Protein AF-A0A1S8WFV5-F1 (afdb_monomer)

Secondary structure (DSSP, 8-state):
-----------THHHHHHHHHHHSS-----------------------------S--S--S----HHHHHHHHHS---SPPPPPSSGGGG-EEEE-TTT--EEEEEEHHHHTTS-HHHHHHHHHHHHHHHT-EE--TT-SS-EES-SEEEEETGGGGS--HHHHHHHHSTT-EEEE--TT-TT--EEEEHHHHHHHHHHHEETTEESSPPEEEEESB---TT-EE-B-HHHHHHHHTSTTHHHHSTTSTTSTTTT--GGG-SS--EEEE---S-PPP-----SSS---

Mean predicted aligned error: 14.52 Å

Nearest PDB structures (foldseek):
  5uqd-assembly1_A  TM=8.490E-01  e=6.064E-13  Caenorhabditis elegans
  8ij1-assembly1_A  TM=2.066E-01  e=5.171E+00  Homo sapiens

pLDDT: mean 75.51, std 26.57, range [23.36, 98.0]

Structure (mmCIF, N/CA/C/O backbone):
data_AF-A0A1S8WFV5-F1
#
_entry.id   AF-A0A1S8WFV5-F1
#
loop_
_atom_site.group_PDB
_atom_site.id
_atom_site.type_symbol
_atom_site.label_atom_id
_atom_site.label_alt_id
_atom_site.label_comp_id
_atom_site.label_asym_id
_atom_site.label_entity_id
_atom_site.label_seq_id
_atom_site.pdbx_PDB_ins_code
_atom_site.Cartn_x
_atom_site.Cartn_y
_atom_site.Cartn_z
_atom_site.occupancy
_atom_site.B_iso_or_equiv
_atom_site.auth_seq_id
_atom_site.auth_comp_id
_atom_site.auth_asym_id
_atom_site.auth_atom_id
_atom_site.pdbx_PDB_model_num
ATOM 1 N N . MET A 1 1 ? -7.287 38.844 -26.101 1.00 33.16 1 MET A N 1
ATOM 2 C CA . MET A 1 1 ? -7.532 37.955 -27.256 1.00 33.16 1 MET A CA 1
ATOM 3 C C . MET A 1 1 ? -7.607 36.532 -26.740 1.00 33.16 1 MET A C 1
ATOM 5 O O . MET A 1 1 ? -6.637 36.044 -26.181 1.00 33.16 1 MET A O 1
ATOM 9 N N . ALA A 1 2 ? -8.798 35.945 -26.809 1.00 26.09 2 ALA A N 1
ATOM 10 C CA . ALA A 1 2 ? -9.108 34.616 -26.305 1.00 26.09 2 ALA A CA 1
ATOM 11 C C . ALA A 1 2 ? -8.792 33.557 -27.370 1.00 26.09 2 ALA A C 1
ATOM 13 O O . ALA A 1 2 ? -9.149 33.747 -28.529 1.00 26.09 2 ALA A O 1
ATOM 14 N N . CYS A 1 3 ? -8.199 32.432 -26.970 1.00 24.28 3 CYS A N 1
ATOM 15 C CA . CYS A 1 3 ? -8.208 31.209 -27.767 1.00 24.28 3 CYS A CA 1
ATOM 16 C C . CYS A 1 3 ? -8.771 30.085 -26.891 1.00 24.28 3 CYS A C 1
ATOM 18 O O . CYS A 1 3 ? -8.114 29.600 -25.974 1.00 24.28 3 CYS A O 1
ATOM 20 N N . ARG A 1 4 ? -10.044 29.751 -27.130 1.00 25.55 4 ARG A N 1
ATOM 21 C CA . ARG A 1 4 ? -10.721 28.564 -26.602 1.00 25.55 4 ARG A CA 1
ATOM 22 C C . ARG A 1 4 ? -10.362 27.394 -27.517 1.00 25.55 4 ARG A C 1
ATOM 24 O O . ARG A 1 4 ? -10.673 27.458 -28.702 1.00 25.55 4 ARG A O 1
ATOM 31 N N . GLN A 1 5 ? -9.777 26.330 -26.979 1.00 27.36 5 GLN A N 1
ATOM 32 C CA . GLN A 1 5 ? -9.795 25.019 -27.626 1.00 27.36 5 GLN A CA 1
ATOM 33 C C . GLN A 1 5 ? -10.760 24.117 -26.860 1.00 27.36 5 GLN A C 1
ATOM 35 O O . GLN A 1 5 ? -10.557 23.801 -25.690 1.00 27.36 5 GLN A O 1
ATOM 40 N N . SER A 1 6 ? -11.853 23.775 -27.533 1.00 23.36 6 SER A N 1
ATOM 41 C CA . SER A 1 6 ? -12.844 22.797 -27.102 1.00 23.36 6 SER A CA 1
ATOM 42 C C . SER A 1 6 ? -12.242 21.397 -27.209 1.00 23.36 6 SER A C 1
ATOM 44 O O . SER A 1 6 ? -11.796 21.008 -28.285 1.00 23.36 6 SER A O 1
ATOM 46 N N . VAL A 1 7 ? -12.248 20.635 -26.115 1.00 28.45 7 VAL A N 1
ATOM 47 C CA . VAL A 1 7 ? -11.944 19.198 -26.129 1.00 28.45 7 VAL A CA 1
ATOM 48 C C . VAL A 1 7 ? -13.265 18.454 -25.970 1.00 28.45 7 VAL A C 1
ATOM 50 O O . VAL A 1 7 ? -13.958 18.602 -24.964 1.00 28.45 7 VAL A O 1
ATOM 53 N N . GLU A 1 8 ? -13.637 17.701 -27.002 1.00 23.52 8 GLU A N 1
ATOM 54 C CA . GLU A 1 8 ? -14.829 16.857 -27.027 1.00 23.52 8 GLU A CA 1
ATOM 55 C C . GLU A 1 8 ? -14.733 15.730 -25.988 1.00 23.52 8 GLU A C 1
ATOM 57 O O . GLU A 1 8 ? -13.781 14.949 -25.960 1.00 23.52 8 GLU A O 1
ATOM 62 N N . PHE A 1 9 ? -15.768 15.618 -25.155 1.00 25.20 9 PHE A N 1
ATOM 63 C CA . PHE A 1 9 ? -15.990 14.485 -24.263 1.00 25.20 9 PHE A CA 1
ATOM 64 C C . PHE A 1 9 ? -16.368 13.244 -25.084 1.00 25.20 9 PHE A C 1
ATOM 66 O O . PHE A 1 9 ? -17.466 13.167 -25.636 1.00 25.20 9 PHE A O 1
ATOM 73 N N . LYS A 1 10 ? -15.495 12.231 -25.121 1.00 26.16 10 LYS A N 1
ATOM 74 C CA . LYS A 1 10 ? -15.884 10.878 -25.544 1.00 26.16 10 LYS A CA 1
ATOM 75 C C . LYS A 1 10 ? -16.452 10.113 -24.348 1.00 26.16 10 LYS A C 1
ATOM 77 O O . LYS A 1 10 ? -15.813 9.994 -23.307 1.00 26.16 10 LYS A O 1
ATOM 82 N N . SER A 1 11 ? -17.674 9.615 -24.523 1.00 25.84 11 SER A N 1
ATOM 83 C CA . SER A 1 11 ? -18.449 8.853 -23.542 1.00 25.84 11 SER A CA 1
ATOM 84 C C . SER A 1 11 ? -17.690 7.630 -23.000 1.00 25.84 11 SER A C 1
ATOM 86 O O . SER A 1 11 ? -17.244 6.764 -23.757 1.00 25.84 11 SER A O 1
ATOM 88 N N . SER A 1 12 ? -17.584 7.549 -21.671 1.00 36.28 12 SER A N 1
ATOM 89 C CA . SER A 1 12 ? -16.820 6.558 -20.895 1.00 36.28 12 SER A CA 1
ATOM 90 C C . SER A 1 12 ? -17.417 5.141 -20.881 1.00 36.28 12 SER A C 1
ATOM 92 O O . SER A 1 12 ? -16.893 4.257 -20.208 1.00 36.28 12 SER A O 1
ATOM 94 N N . THR A 1 13 ? -18.507 4.888 -21.610 1.00 32.62 13 THR A N 1
ATOM 95 C CA . THR A 1 13 ? -19.203 3.589 -21.579 1.00 32.62 13 THR A CA 1
ATOM 96 C C . THR A 1 13 ? -18.544 2.522 -22.463 1.00 32.62 13 THR A C 1
ATOM 98 O O . THR A 1 13 ? -18.755 1.335 -22.233 1.00 32.62 13 THR A O 1
ATOM 101 N N . SER A 1 14 ? -17.719 2.900 -23.451 1.00 31.20 14 SER A N 1
ATOM 102 C CA . SER A 1 14 ? -17.138 1.916 -24.387 1.00 31.20 14 SER A CA 1
ATOM 103 C C . SER A 1 14 ? -15.918 1.168 -23.826 1.00 31.20 14 SER A C 1
ATOM 105 O O . SER A 1 14 ? -15.727 -0.010 -24.130 1.00 31.20 14 SER A O 1
ATOM 107 N N . CYS A 1 15 ? -15.137 1.796 -22.940 1.00 36.62 15 CYS A N 1
ATOM 108 C CA . CYS A 1 15 ? -13.831 1.288 -22.498 1.00 36.62 15 CYS A CA 1
ATOM 109 C C . CYS A 1 15 ? -13.933 0.104 -21.518 1.00 36.62 15 CYS A C 1
ATOM 111 O O . CYS A 1 15 ? -13.096 -0.797 -21.539 1.00 36.62 15 CYS A O 1
ATOM 113 N N . LEU A 1 16 ? -14.984 0.073 -20.689 1.00 34.19 16 LEU A N 1
ATOM 114 C CA . LEU A 1 16 ? -15.226 -1.008 -19.723 1.00 34.19 16 LEU A CA 1
ATOM 115 C C . LEU A 1 16 ? -15.539 -2.344 -20.415 1.00 34.19 16 LEU A C 1
ATOM 117 O O . LEU A 1 16 ? -15.116 -3.398 -19.947 1.00 34.19 16 LEU A O 1
ATOM 121 N N . SER A 1 17 ? -16.214 -2.302 -21.568 1.00 33.38 17 SER A N 1
ATOM 122 C CA . SER A 1 17 ? -16.567 -3.509 -22.331 1.00 33.38 17 SER A CA 1
ATOM 123 C C . SER A 1 17 ? -15.350 -4.197 -22.968 1.00 33.38 17 SER A C 1
ATOM 125 O O . SER A 1 17 ? -15.315 -5.422 -23.095 1.00 33.38 17 SER A O 1
ATOM 127 N N . THR A 1 18 ? -14.321 -3.419 -23.317 1.00 33.22 18 THR A N 1
ATOM 128 C CA . THR A 1 18 ? -13.079 -3.919 -23.923 1.00 33.22 18 THR A CA 1
ATOM 129 C C . THR A 1 18 ? -12.190 -4.623 -22.895 1.00 33.22 18 THR A C 1
ATOM 131 O O . THR A 1 18 ? -11.586 -5.646 -23.213 1.00 33.22 18 THR A O 1
ATOM 134 N N . LEU A 1 19 ? -12.163 -4.135 -21.648 1.00 38.31 19 LEU A N 1
ATOM 135 C CA . LEU A 1 19 ? -11.420 -4.765 -20.549 1.00 38.31 19 LEU A CA 1
ATOM 136 C C . LEU A 1 19 ? -12.006 -6.129 -20.158 1.00 38.31 19 LEU A C 1
ATOM 138 O O . LEU A 1 19 ? -11.253 -7.068 -19.911 1.00 38.31 19 LEU A O 1
ATOM 142 N N . GLN A 1 20 ? -13.335 -6.273 -20.174 1.00 34.16 20 GLN A N 1
ATOM 143 C CA . GLN A 1 20 ? -13.993 -7.537 -19.830 1.00 34.16 20 GLN A CA 1
ATOM 144 C C . GLN A 1 20 ? -13.714 -8.643 -20.865 1.00 34.16 20 GLN A C 1
ATOM 146 O O . GLN A 1 20 ? -13.457 -9.784 -20.487 1.00 34.16 20 GLN A O 1
ATOM 151 N N . LYS A 1 21 ? -13.648 -8.299 -22.161 1.00 34.53 21 LYS A N 1
ATOM 152 C CA . LYS A 1 21 ? -13.336 -9.258 -23.240 1.00 34.53 21 LYS A CA 1
ATOM 153 C C . LYS A 1 21 ? -11.906 -9.798 -23.203 1.00 34.53 21 LYS A C 1
ATOM 155 O O . LYS A 1 21 ? -11.680 -10.920 -23.640 1.00 34.53 21 LYS A O 1
ATOM 160 N N . PHE A 1 22 ? -10.940 -9.032 -22.694 1.00 33.38 22 PHE A N 1
ATOM 161 C CA . PHE A 1 22 ? -9.536 -9.464 -22.673 1.00 33.38 22 PHE A CA 1
ATOM 162 C C . PHE A 1 22 ? -9.240 -10.490 -21.565 1.00 33.38 22 PHE A C 1
ATOM 164 O O . PHE A 1 22 ? -8.296 -11.273 -21.683 1.00 33.38 22 PHE A O 1
ATOM 171 N N . MET A 1 23 ? -10.055 -10.516 -20.502 1.00 37.22 23 MET A N 1
ATOM 172 C CA . MET A 1 23 ? -9.862 -11.407 -19.351 1.00 37.22 23 MET A CA 1
ATOM 173 C C . MET A 1 23 ? -10.503 -12.797 -19.515 1.00 37.22 23 MET A C 1
ATOM 175 O O . MET A 1 23 ? -10.155 -13.706 -18.765 1.00 37.22 23 MET A O 1
ATOM 179 N N . GLU A 1 24 ? -11.388 -13.001 -20.497 1.00 30.59 24 GLU A N 1
ATOM 180 C CA . GLU A 1 24 ? -12.093 -14.282 -20.704 1.00 30.59 24 GLU A CA 1
ATOM 181 C C . GLU A 1 24 ? -11.313 -15.293 -21.574 1.00 30.59 24 GLU A C 1
ATOM 183 O O . GLU A 1 24 ? -11.583 -16.489 -21.531 1.00 30.59 24 GLU A O 1
ATOM 188 N N . THR A 1 25 ? -10.297 -14.866 -22.330 1.00 31.48 25 THR A N 1
ATOM 189 C CA . THR A 1 25 ? -9.673 -15.695 -23.387 1.00 31.48 25 THR A CA 1
ATOM 190 C C . THR A 1 25 ? -8.453 -16.541 -22.989 1.00 31.48 25 THR A C 1
ATOM 192 O O . THR A 1 25 ? -7.748 -17.034 -23.868 1.00 31.48 25 THR A O 1
ATOM 195 N N . LYS A 1 26 ? -8.170 -16.772 -21.700 1.00 32.19 26 LYS A N 1
ATOM 196 C CA . LYS A 1 26 ? -7.037 -17.637 -21.293 1.00 32.19 26 LYS A CA 1
ATOM 197 C C . LYS A 1 26 ? -7.377 -18.617 -20.168 1.00 32.19 26 LYS A C 1
ATOM 199 O O . LYS A 1 26 ? -6.800 -18.566 -19.088 1.00 32.19 26 LYS A O 1
ATOM 204 N N . SER A 1 27 ? -8.244 -19.583 -20.461 1.00 28.36 27 SER A N 1
ATOM 205 C CA . SER A 1 27 ? -8.209 -20.890 -19.793 1.00 28.36 27 SER A CA 1
ATOM 206 C C . SER A 1 27 ? -8.599 -22.000 -20.774 1.00 28.36 27 SER A C 1
ATOM 208 O O . SER A 1 27 ? -9.768 -22.362 -20.878 1.00 28.36 27 SER A O 1
ATOM 210 N N . SER A 1 28 ? -7.621 -22.540 -21.501 1.00 26.06 28 SER A N 1
ATOM 211 C CA . SER A 1 28 ? -7.735 -23.870 -22.108 1.00 26.06 28 SER A CA 1
ATOM 212 C C . SER A 1 28 ? -6.654 -24.746 -21.493 1.00 26.06 28 SER A C 1
ATOM 214 O O . SER A 1 28 ? -5.472 -24.408 -21.533 1.00 26.06 28 SER A O 1
ATOM 216 N N . VAL A 1 29 ? -7.101 -25.809 -20.834 1.00 29.16 29 VAL A N 1
ATOM 217 C CA . VAL A 1 29 ? -6.303 -26.817 -20.139 1.00 29.16 29 VAL A CA 1
ATOM 218 C C . VAL A 1 29 ? -6.127 -27.989 -21.094 1.00 29.16 29 VAL A C 1
ATOM 220 O O . VAL A 1 29 ? -7.119 -28.618 -21.446 1.00 29.16 29 VAL A O 1
ATOM 223 N N . ASP A 1 30 ? -4.886 -28.323 -21.443 1.00 25.48 30 ASP A N 1
ATOM 224 C CA . ASP A 1 30 ? -4.555 -29.605 -22.067 1.00 25.48 30 ASP A CA 1
ATOM 225 C C . ASP A 1 30 ? -4.018 -30.546 -20.981 1.00 25.48 30 ASP A C 1
ATOM 227 O O . ASP A 1 30 ? -2.946 -30.329 -20.412 1.00 25.48 30 ASP A O 1
ATOM 231 N N . THR A 1 31 ? -4.789 -31.586 -20.654 1.00 28.25 31 THR A N 1
ATOM 232 C CA . THR A 1 31 ? -4.367 -32.680 -19.767 1.00 28.25 31 THR A CA 1
ATOM 233 C C . THR A 1 31 ? -4.195 -33.941 -20.599 1.00 28.25 31 THR A C 1
ATOM 235 O O . THR A 1 31 ? -5.170 -34.529 -21.051 1.00 28.25 31 THR A O 1
ATOM 238 N N . ASN A 1 32 ? -2.944 -34.366 -20.790 1.00 27.36 32 ASN A N 1
ATOM 239 C CA . ASN A 1 32 ? -2.625 -35.686 -21.325 1.00 27.36 32 ASN A CA 1
ATOM 240 C C . ASN A 1 32 ? -2.276 -36.640 -20.177 1.00 27.36 32 ASN A C 1
ATOM 242 O O . ASN A 1 32 ? -1.303 -36.455 -19.446 1.00 27.36 32 ASN A O 1
ATOM 246 N N . THR A 1 33 ? -3.107 -37.668 -20.048 1.00 26.92 33 THR A N 1
ATOM 247 C CA . THR A 1 33 ? -2.953 -38.881 -19.240 1.00 26.92 33 THR A CA 1
ATOM 248 C C . THR A 1 33 ? -1.722 -39.701 -19.627 1.00 26.92 33 THR A C 1
ATOM 250 O O . THR A 1 33 ? -1.501 -39.969 -20.805 1.00 26.92 33 THR A O 1
ATOM 253 N N . SER A 1 34 ? -1.007 -40.231 -18.632 1.00 29.30 34 SER A N 1
ATOM 254 C CA . SER A 1 34 ? -0.321 -41.523 -18.761 1.00 29.30 34 SER A CA 1
ATOM 255 C C . SER A 1 34 ? -0.295 -42.257 -17.416 1.00 29.30 34 SER A C 1
ATOM 257 O O . SER A 1 34 ? 0.024 -41.687 -16.375 1.00 29.30 34 SER A O 1
ATOM 259 N N . ASN A 1 35 ? -0.723 -43.519 -17.467 1.00 26.14 35 ASN A N 1
ATOM 260 C CA . ASN A 1 35 ? -0.809 -44.474 -16.368 1.00 26.14 35 ASN A CA 1
ATOM 261 C C . ASN A 1 35 ? 0.572 -45.058 -16.037 1.00 26.14 35 ASN A C 1
ATOM 263 O O . ASN A 1 35 ? 1.331 -45.392 -16.944 1.00 26.14 35 ASN A O 1
ATOM 267 N N . GLY A 1 36 ? 0.840 -45.293 -14.752 1.00 26.86 36 GLY A N 1
ATOM 268 C CA . GLY A 1 36 ? 1.967 -46.095 -14.273 1.00 26.86 36 GLY A CA 1
ATOM 269 C C . GLY A 1 36 ? 1.648 -46.679 -12.897 1.00 26.86 36 GLY A C 1
ATOM 270 O O . GLY A 1 36 ? 1.314 -45.944 -11.975 1.00 26.86 36 GLY A O 1
ATOM 271 N N . VAL A 1 37 ? 1.684 -48.007 -12.795 1.00 28.80 37 VAL A N 1
ATOM 272 C CA . VAL A 1 37 ? 1.196 -48.829 -11.677 1.00 28.80 37 VAL A CA 1
ATOM 273 C C . VAL A 1 37 ? 2.352 -49.290 -10.775 1.00 28.80 37 VAL A C 1
ATOM 275 O O . VAL A 1 37 ? 3.296 -49.890 -11.277 1.00 28.80 37 VAL A O 1
ATOM 278 N N . GLY A 1 38 ? 2.181 -49.101 -9.455 1.00 25.34 38 GLY A N 1
ATOM 279 C CA . GLY A 1 38 ? 2.656 -49.954 -8.340 1.00 25.34 38 GLY A CA 1
ATOM 280 C C . GLY A 1 38 ? 4.091 -49.765 -7.795 1.00 25.34 38 GLY A C 1
ATOM 281 O O . GLY A 1 38 ? 4.916 -49.161 -8.476 1.00 25.34 38 GLY A O 1
ATOM 282 N N . PRO A 1 39 ? 4.441 -50.341 -6.613 1.00 35.38 39 PRO A N 1
ATOM 283 C CA . PRO A 1 39 ? 3.596 -50.964 -5.580 1.00 35.38 39 PRO A CA 1
ATOM 284 C C . PRO A 1 39 ? 3.844 -50.473 -4.124 1.00 35.38 39 PRO A C 1
ATOM 286 O O . PRO A 1 39 ? 4.772 -49.724 -3.824 1.00 35.38 39 PRO A O 1
ATOM 289 N N . ASP A 1 40 ? 2.968 -50.954 -3.236 1.00 28.62 40 ASP A N 1
ATOM 290 C CA . ASP A 1 40 ? 2.941 -50.857 -1.771 1.00 28.62 40 ASP A CA 1
ATOM 291 C C . ASP A 1 40 ? 4.240 -51.236 -1.042 1.00 28.62 40 ASP A C 1
ATOM 293 O O . ASP A 1 40 ? 4.853 -52.256 -1.347 1.00 28.62 40 ASP A O 1
ATOM 297 N N . HIS A 1 41 ? 4.521 -50.532 0.063 1.00 31.47 41 HIS A N 1
ATOM 298 C CA . HIS A 1 41 ? 5.152 -51.126 1.246 1.00 31.47 41 HIS A CA 1
ATOM 299 C C . HIS A 1 41 ? 4.587 -50.524 2.541 1.00 31.47 41 HIS A C 1
ATOM 301 O O . HIS A 1 41 ? 4.925 -49.422 2.970 1.00 31.47 41 HIS A O 1
ATOM 307 N N . SER A 1 42 ? 3.716 -51.302 3.178 1.00 30.48 42 SER A N 1
ATOM 308 C CA . SER A 1 42 ? 3.288 -51.173 4.568 1.00 30.48 42 SER A CA 1
ATOM 309 C C . SER A 1 42 ? 4.349 -51.684 5.554 1.00 30.48 42 SER A C 1
ATOM 311 O O . SER A 1 42 ? 5.103 -52.598 5.230 1.00 30.48 42 SER A O 1
ATOM 313 N N . HIS A 1 43 ? 4.235 -51.198 6.795 1.00 26.52 43 HIS A N 1
ATOM 314 C CA . HIS A 1 43 ? 4.835 -51.664 8.056 1.00 26.52 43 HIS A CA 1
ATOM 315 C C . HIS A 1 43 ? 6.171 -51.045 8.482 1.00 26.52 43 HIS A C 1
ATOM 317 O O . HIS A 1 43 ? 7.233 -51.443 8.030 1.00 26.52 43 HIS A O 1
ATOM 323 N N . LEU A 1 44 ? 6.100 -50.204 9.520 1.00 28.53 44 LEU A N 1
ATOM 324 C CA . LEU A 1 44 ? 6.831 -50.437 10.770 1.00 28.53 44 LEU A CA 1
ATOM 325 C C . LEU A 1 44 ? 6.139 -49.697 11.923 1.00 28.53 44 LEU A C 1
ATOM 327 O O . LEU A 1 44 ? 6.078 -48.475 11.999 1.00 28.53 44 LEU A O 1
ATOM 331 N N . THR A 1 45 ? 5.569 -50.499 12.813 1.00 29.48 45 THR A N 1
ATOM 332 C CA . THR A 1 45 ? 5.030 -50.115 14.113 1.00 29.48 45 THR A CA 1
ATOM 333 C C . THR A 1 45 ? 6.167 -49.945 15.117 1.00 29.48 45 THR A C 1
ATOM 335 O O . THR A 1 45 ? 6.989 -50.852 15.239 1.00 29.48 45 THR A O 1
ATOM 338 N N . SER A 1 46 ? 6.136 -48.917 15.963 1.00 29.81 46 SER A N 1
ATOM 339 C CA . SER A 1 46 ? 6.598 -49.088 17.343 1.00 29.81 46 SER A CA 1
ATOM 340 C C . SER A 1 46 ? 5.781 -48.225 18.302 1.00 29.81 46 SER A C 1
ATOM 342 O O . SER A 1 46 ? 5.541 -47.035 18.114 1.00 29.81 46 SER A O 1
ATOM 344 N N . LYS A 1 47 ? 5.250 -48.922 19.304 1.00 28.91 47 LYS A N 1
ATOM 345 C CA . LYS A 1 47 ? 4.440 -48.420 20.404 1.00 28.91 47 LYS A CA 1
ATOM 346 C C . LYS A 1 47 ? 5.380 -47.764 21.416 1.00 28.91 47 LYS A C 1
ATOM 348 O O . LYS A 1 47 ? 6.283 -48.439 21.896 1.00 28.91 47 LYS A O 1
ATOM 353 N N . PHE A 1 48 ? 5.096 -46.532 21.830 1.00 29.25 48 PHE A N 1
ATOM 354 C CA . PHE A 1 48 ? 5.477 -46.069 23.163 1.00 29.25 48 PHE A CA 1
ATOM 355 C C . PHE A 1 48 ? 4.262 -45.532 23.915 1.00 29.25 48 PHE A C 1
ATOM 357 O O . PHE A 1 48 ? 3.301 -45.016 23.350 1.00 29.25 48 PHE A O 1
ATOM 364 N N . SER A 1 49 ? 4.288 -45.841 25.203 1.00 28.67 49 SER A N 1
ATOM 365 C CA . SER A 1 49 ? 3.152 -46.067 26.079 1.00 28.67 49 SER A CA 1
ATOM 366 C C . SER A 1 49 ? 2.443 -44.795 26.545 1.00 28.67 49 SER A C 1
ATOM 368 O O . SER A 1 49 ? 3.042 -43.745 26.753 1.00 28.67 49 SER A O 1
ATOM 370 N N . ARG A 1 50 ? 1.141 -44.962 26.792 1.00 32.62 50 ARG A N 1
ATOM 371 C CA . ARG A 1 50 ? 0.228 -44.032 27.465 1.00 32.62 50 ARG A CA 1
ATOM 372 C C . ARG A 1 50 ? 0.664 -43.690 28.898 1.00 32.62 50 ARG A C 1
ATOM 374 O O . ARG A 1 50 ? 1.178 -44.553 29.607 1.00 32.62 50 ARG A O 1
ATOM 381 N N . LYS A 1 51 ? 0.194 -42.501 29.310 1.00 27.80 51 LYS A N 1
ATOM 382 C CA . LYS A 1 51 ? -0.124 -41.965 30.656 1.00 27.80 51 LYS A CA 1
ATOM 383 C C . LYS A 1 51 ? 0.888 -40.990 31.263 1.00 27.80 51 LYS A C 1
ATOM 385 O O . LYS A 1 51 ? 1.763 -41.408 32.007 1.00 27.80 51 LYS A O 1
ATOM 390 N N . ARG A 1 52 ? 0.575 -39.691 31.138 1.00 27.66 52 ARG A N 1
ATOM 391 C CA . ARG A 1 52 ? 0.170 -38.827 32.269 1.00 27.66 52 ARG A CA 1
ATOM 392 C C . ARG A 1 52 ? -0.868 -37.803 31.787 1.00 27.66 52 ARG A C 1
ATOM 394 O O . ARG A 1 52 ? -0.531 -36.842 31.117 1.00 27.66 52 ARG A O 1
ATOM 401 N N . HIS A 1 53 ? -2.137 -38.039 32.119 1.00 32.53 53 HIS A N 1
ATOM 402 C CA . HIS A 1 53 ? -3.121 -36.964 32.241 1.00 32.53 53 HIS A CA 1
ATOM 403 C C . HIS A 1 53 ? -2.916 -36.329 33.612 1.00 32.53 53 HIS A C 1
ATOM 405 O O . HIS A 1 53 ? -2.954 -37.053 34.605 1.00 32.53 53 HIS A O 1
ATOM 411 N N . SER A 1 54 ? -2.718 -35.014 33.652 1.00 30.39 54 SER A N 1
ATOM 412 C CA . SER A 1 54 ? -3.346 -34.093 34.609 1.00 30.39 54 SER A CA 1
ATOM 413 C C . SER A 1 54 ? -2.611 -32.754 34.546 1.00 30.39 54 SER A C 1
ATOM 415 O O . SER A 1 54 ? -1.436 -32.713 34.893 1.00 30.39 54 SER A O 1
ATOM 417 N N . ALA A 1 55 ? -3.343 -31.704 34.144 1.00 31.84 55 ALA A N 1
ATOM 418 C CA . ALA A 1 55 ? -3.047 -30.262 34.257 1.00 31.84 55 ALA A CA 1
ATOM 419 C C . ALA A 1 55 ? -2.949 -29.443 32.951 1.00 31.84 55 ALA A C 1
ATOM 421 O O . ALA A 1 55 ? -2.434 -28.334 32.982 1.00 31.84 55 ALA A O 1
ATOM 422 N N . GLU A 1 56 ? -3.517 -29.900 31.832 1.00 30.81 56 GLU A N 1
ATOM 423 C CA . GLU A 1 56 ? -3.624 -29.078 30.612 1.00 30.81 56 GLU A CA 1
ATOM 424 C C . GLU A 1 56 ? -5.089 -28.919 30.175 1.00 30.81 56 GLU A C 1
ATOM 426 O O . GLU A 1 56 ? -5.521 -29.339 29.110 1.00 30.81 56 GLU A O 1
ATOM 431 N N . CYS A 1 57 ? -5.901 -28.348 31.064 1.00 31.61 57 CYS A N 1
ATOM 432 C CA . CYS A 1 57 ? -7.281 -27.954 30.781 1.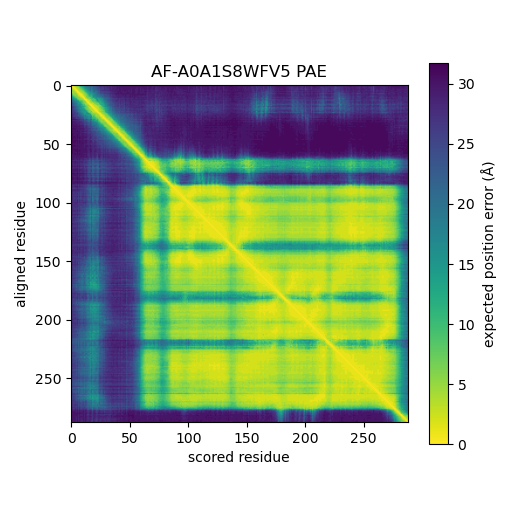00 31.61 57 CYS A CA 1
ATOM 433 C C . CYS A 1 57 ? -7.503 -26.540 31.328 1.00 31.61 57 CYS A C 1
ATOM 435 O O . CYS A 1 57 ? -8.070 -26.417 32.406 1.00 31.61 57 CYS A O 1
ATOM 437 N N . ALA A 1 58 ? -7.038 -25.493 30.625 1.00 28.98 58 ALA A N 1
ATOM 438 C CA . ALA A 1 58 ? -7.545 -24.116 30.814 1.00 28.98 58 ALA A CA 1
ATOM 439 C C . ALA A 1 58 ? -7.048 -23.020 29.832 1.00 28.98 58 ALA A C 1
ATOM 441 O O . ALA A 1 58 ? -7.413 -21.872 30.054 1.00 28.98 58 ALA A O 1
ATOM 442 N N . SER A 1 59 ? -6.284 -23.280 28.755 1.00 30.19 59 SER A N 1
ATOM 443 C CA . SER A 1 59 ? -5.749 -22.172 27.915 1.00 30.19 59 SER A CA 1
ATOM 444 C C . SER A 1 59 ? -6.098 -22.200 26.417 1.00 30.19 59 SER A C 1
ATOM 446 O O . SER A 1 59 ? -5.530 -21.441 25.640 1.00 30.19 59 SER A O 1
ATOM 448 N N . ALA A 1 60 ? -7.059 -23.017 25.981 1.00 35.59 60 ALA A N 1
ATOM 449 C CA . ALA A 1 60 ? -7.445 -23.127 24.564 1.00 35.59 60 ALA A CA 1
ATOM 450 C C . ALA A 1 60 ? -8.597 -22.183 24.143 1.00 35.59 60 ALA A C 1
ATOM 452 O O . ALA A 1 60 ? -9.397 -22.524 23.272 1.00 35.59 60 ALA A O 1
ATOM 453 N N . LYS A 1 61 ? -8.742 -21.012 24.776 1.00 44.75 61 LYS A N 1
ATOM 454 C CA . LYS A 1 61 ? -9.800 -20.042 24.443 1.00 44.75 61 LYS A CA 1
ATOM 455 C C . LYS A 1 61 ? -9.200 -18.662 24.157 1.00 44.75 61 LYS A C 1
ATOM 457 O O . LYS A 1 61 ? -8.581 -18.078 25.036 1.00 44.75 61 LYS A O 1
ATOM 462 N N . TYR A 1 62 ? -9.490 -18.155 22.953 1.00 48.62 62 TYR A N 1
ATOM 463 C CA . TYR A 1 62 ? -9.347 -16.763 22.480 1.00 48.62 62 TYR A CA 1
ATOM 464 C C . TYR A 1 62 ? -8.048 -16.335 21.770 1.00 48.62 62 TYR A C 1
ATOM 466 O O . TYR A 1 62 ? -7.678 -15.168 21.844 1.00 48.62 62 TYR A O 1
ATOM 474 N N . GLY A 1 63 ? -7.403 -17.214 21.002 1.00 60.28 63 GLY A N 1
ATOM 475 C CA . GLY A 1 63 ? -6.499 -16.770 19.931 1.00 60.28 63 GLY A CA 1
ATOM 476 C C . GLY A 1 63 ? -7.269 -16.635 18.616 1.00 60.28 63 GLY A C 1
ATOM 477 O O . GLY A 1 63 ? -7.856 -17.617 18.163 1.00 60.28 63 GLY A O 1
ATOM 478 N N . HIS A 1 64 ? -7.316 -15.444 18.013 1.00 77.25 64 HIS A N 1
ATOM 479 C CA . HIS A 1 64 ? -7.736 -15.323 16.615 1.00 77.25 64 HIS A CA 1
ATOM 480 C C . HIS A 1 64 ? -6.631 -15.904 15.724 1.00 77.25 64 HIS A C 1
ATOM 482 O O . HIS A 1 64 ? -5.480 -15.504 15.853 1.00 77.25 64 HIS A O 1
ATOM 488 N N . ASP A 1 65 ? -6.987 -16.833 14.835 1.00 81.44 65 ASP A N 1
ATOM 489 C CA . ASP A 1 65 ? -6.071 -17.437 13.862 1.00 81.44 65 ASP A CA 1
ATOM 490 C C . ASP A 1 65 ? -6.356 -16.866 12.459 1.00 81.44 65 ASP A C 1
ATOM 492 O O . ASP A 1 65 ? -7.363 -17.241 11.832 1.00 81.44 65 ASP A O 1
ATOM 496 N N . PRO A 1 66 ? -5.485 -15.977 11.940 1.00 79.44 66 PRO A N 1
ATOM 497 C CA . PRO A 1 66 ? -5.676 -15.382 10.627 1.00 79.44 66 PRO A CA 1
ATOM 498 C C . PRO A 1 66 ? -5.649 -16.392 9.479 1.00 79.44 66 PRO A C 1
ATOM 500 O O . PRO A 1 66 ? -6.372 -16.204 8.495 1.00 79.44 66 PRO A O 1
ATOM 503 N N . LEU A 1 67 ? -4.849 -17.462 9.590 1.00 77.81 67 LEU A N 1
ATOM 504 C CA . LEU A 1 67 ? -4.723 -18.479 8.542 1.00 77.81 67 LEU A CA 1
ATOM 505 C C . LEU A 1 67 ? -6.012 -19.280 8.417 1.00 77.81 67 LEU A C 1
ATOM 507 O O . LEU A 1 67 ? -6.488 -19.524 7.307 1.00 77.81 67 LEU A O 1
ATOM 511 N N . ARG A 1 68 ? -6.629 -19.630 9.549 1.00 81.06 68 ARG A N 1
ATOM 512 C CA . ARG A 1 68 ? -7.931 -20.304 9.551 1.00 81.06 68 ARG A CA 1
ATOM 513 C C . ARG A 1 68 ? -9.017 -19.447 8.907 1.00 81.06 68 ARG A C 1
ATOM 515 O O . ARG A 1 68 ? -9.807 -19.981 8.127 1.00 81.06 68 ARG A O 1
ATOM 522 N N . HIS A 1 69 ? -9.059 -18.146 9.202 1.00 77.81 69 HIS A N 1
ATOM 523 C CA . HIS A 1 69 ? -10.011 -17.237 8.555 1.00 77.81 69 HIS A CA 1
ATOM 524 C C . HIS A 1 69 ? -9.775 -17.142 7.044 1.00 77.81 69 HIS A C 1
ATOM 526 O O . HIS A 1 69 ? -10.735 -17.197 6.279 1.00 77.81 69 HIS A O 1
ATOM 532 N N . LEU A 1 70 ? -8.513 -17.065 6.614 1.00 72.75 70 LEU A N 1
ATOM 533 C CA . LEU A 1 70 ? -8.156 -17.010 5.199 1.00 72.75 70 LEU A CA 1
ATOM 534 C C . LEU A 1 70 ? -8.542 -18.303 4.457 1.00 72.75 70 LEU A C 1
ATOM 536 O O . LEU A 1 70 ? -9.143 -18.261 3.389 1.00 72.75 70 LEU A O 1
ATOM 540 N N . ILE A 1 71 ? -8.261 -19.475 5.032 1.00 79.38 71 ILE A N 1
ATOM 541 C CA . ILE A 1 71 ? -8.649 -20.764 4.435 1.00 79.38 71 ILE A CA 1
ATOM 542 C C . ILE A 1 71 ? -10.179 -20.872 4.327 1.00 79.38 71 ILE A C 1
ATOM 544 O O . ILE A 1 71 ? -10.705 -21.329 3.310 1.00 79.38 71 ILE A O 1
ATOM 548 N N . GLN A 1 72 ? -10.906 -20.418 5.352 1.00 73.69 72 GLN A N 1
ATOM 549 C CA . GLN A 1 72 ? -12.371 -20.413 5.344 1.00 73.69 72 GLN A CA 1
ATOM 550 C C . GLN A 1 72 ? -12.968 -19.419 4.352 1.00 73.69 72 GLN A C 1
ATOM 552 O O . GLN A 1 72 ? -14.023 -19.704 3.794 1.00 73.69 72 GLN A O 1
ATOM 557 N N . SER A 1 73 ? -12.325 -18.274 4.121 1.00 68.56 73 SER A N 1
ATOM 558 C CA . SER A 1 73 ? -12.818 -17.304 3.144 1.00 68.56 73 SER A CA 1
ATOM 559 C C . SER A 1 73 ? -12.728 -17.848 1.713 1.00 68.56 73 SER A C 1
ATOM 561 O O . SER A 1 73 ? -13.646 -17.657 0.914 1.00 68.56 73 SER A O 1
ATOM 563 N N . PHE A 1 74 ? -11.686 -18.631 1.407 1.00 65.44 74 PHE A N 1
ATOM 564 C CA . PHE A 1 74 ? -11.581 -19.358 0.137 1.00 65.44 74 PHE A CA 1
ATOM 565 C C . PHE A 1 74 ? -12.578 -20.517 0.025 1.00 65.44 74 PHE A C 1
ATOM 567 O O . PHE A 1 74 ? -13.139 -20.764 -1.048 1.00 65.44 74 PHE A O 1
ATOM 574 N N . ALA A 1 75 ? -12.837 -21.215 1.129 1.00 64.69 75 ALA A N 1
ATOM 575 C CA . ALA A 1 75 ? -13.835 -22.270 1.202 1.00 64.69 75 ALA A CA 1
ATOM 576 C C . ALA A 1 75 ? -15.242 -21.662 1.324 1.00 64.69 75 ALA A C 1
ATOM 578 O O . ALA A 1 75 ? -15.812 -21.662 2.407 1.00 64.69 75 ALA A O 1
ATOM 579 N N . ARG A 1 76 ? -15.793 -21.133 0.216 1.00 55.00 76 ARG A N 1
ATOM 580 C CA . ARG A 1 76 ? -17.154 -20.555 0.100 1.00 55.00 76 ARG A CA 1
ATOM 581 C C . ARG A 1 76 ? -18.167 -21.238 1.035 1.00 55.00 76 ARG A C 1
ATOM 583 O O . ARG A 1 76 ? -18.801 -22.226 0.659 1.00 55.00 76 ARG A O 1
ATOM 590 N N . SER A 1 77 ? -18.349 -20.710 2.243 1.00 52.81 77 SER A N 1
ATOM 591 C CA . SER A 1 77 ? -19.334 -21.256 3.169 1.00 52.81 77 SER A CA 1
ATOM 592 C C . SER A 1 77 ? -20.709 -20.770 2.731 1.00 52.81 77 SER A C 1
ATOM 594 O O . SER A 1 77 ? -20.993 -19.577 2.761 1.00 52.81 77 SER A O 1
ATOM 596 N N . LYS A 1 78 ? -21.573 -21.702 2.315 1.00 51.56 78 LYS A N 1
ATOM 597 C CA . LYS A 1 78 ? -22.982 -21.438 1.969 1.00 51.56 78 LYS A CA 1
ATOM 598 C C . LYS A 1 78 ? -23.859 -21.144 3.194 1.00 51.56 78 LYS A C 1
ATOM 600 O O . LYS A 1 78 ? -25.065 -20.984 3.043 1.00 51.56 78 LYS A O 1
ATOM 605 N N . VAL A 1 79 ? -23.289 -21.128 4.400 1.00 51.97 79 VAL A N 1
ATOM 606 C CA . VAL A 1 79 ? -24.043 -20.933 5.639 1.00 51.97 79 VAL A CA 1
ATOM 607 C C . VAL A 1 79 ? -23.962 -19.460 6.041 1.00 51.97 79 VAL A C 1
ATOM 609 O O . VAL A 1 79 ? -22.861 -18.992 6.348 1.00 51.97 79 VAL A O 1
ATOM 612 N N . PRO A 1 80 ? -25.094 -18.729 6.074 1.00 49.59 80 PRO A N 1
ATOM 613 C CA . PRO A 1 80 ? -25.135 -17.390 6.641 1.00 49.59 80 PRO A CA 1
ATOM 614 C C . PRO A 1 80 ? -24.690 -17.486 8.098 1.00 49.59 80 PRO A C 1
ATOM 616 O O . PRO A 1 80 ? -25.309 -18.189 8.902 1.00 49.59 80 PRO A O 1
ATOM 619 N N . ARG A 1 81 ? -23.586 -16.823 8.444 1.00 58.16 81 ARG A N 1
ATOM 620 C CA . ARG A 1 81 ? -23.198 -16.691 9.849 1.00 58.16 81 ARG A CA 1
ATOM 621 C C . ARG A 1 81 ? -24.311 -15.923 10.566 1.00 58.16 81 ARG A C 1
ATOM 623 O O . ARG A 1 81 ? -24.868 -14.975 10.015 1.00 58.16 81 ARG A O 1
ATOM 630 N N . SER A 1 82 ? -24.660 -16.361 11.775 1.00 53.03 82 SER A N 1
ATOM 631 C CA . SER A 1 82 ? -25.613 -15.657 12.639 1.00 53.03 82 SER A CA 1
ATOM 632 C C . SER A 1 82 ? -25.238 -14.173 12.734 1.00 53.03 82 SER A C 1
ATOM 634 O O . SER A 1 82 ? -24.041 -13.888 12.837 1.00 53.03 82 SER A O 1
ATOM 636 N N . PRO A 1 83 ? -26.204 -13.237 12.721 1.00 52.25 83 PRO A N 1
ATOM 637 C CA . PRO A 1 83 ? -25.902 -11.815 12.634 1.00 52.25 83 PRO A CA 1
ATOM 638 C C . PRO A 1 83 ? -25.029 -11.388 13.816 1.00 52.25 83 PRO A C 1
ATOM 640 O O . PRO A 1 83 ? -25.428 -11.516 14.978 1.00 52.25 83 PRO A O 1
ATOM 643 N N . LEU A 1 84 ? -23.827 -10.906 13.502 1.00 58.56 84 LEU A N 1
ATOM 644 C CA . LEU A 1 84 ? -22.929 -10.277 14.461 1.00 58.56 84 LEU A CA 1
ATOM 645 C C . LEU A 1 84 ? -23.598 -8.980 14.915 1.00 58.56 84 LEU A C 1
ATOM 647 O O . LEU A 1 84 ? -23.929 -8.125 14.096 1.00 58.56 84 LEU A O 1
ATOM 651 N N . ARG A 1 85 ? -23.893 -8.868 16.212 1.00 65.38 85 ARG A N 1
ATOM 652 C CA . ARG A 1 85 ? -24.752 -7.789 16.726 1.00 65.38 85 ARG A CA 1
ATOM 653 C C . ARG A 1 85 ? -23.988 -6.491 16.975 1.00 65.38 85 ARG A C 1
ATOM 655 O O . ARG A 1 85 ? -24.625 -5.466 17.208 1.00 65.38 85 ARG A O 1
ATOM 662 N N . HIS A 1 86 ? -22.655 -6.496 16.911 1.00 83.00 86 HIS A N 1
ATOM 663 C CA . HIS A 1 86 ? -21.866 -5.287 17.098 1.00 83.00 86 HIS A CA 1
ATOM 664 C C . HIS A 1 86 ? -20.697 -5.195 16.111 1.00 83.00 86 HIS A C 1
ATOM 666 O O . HIS A 1 86 ? -19.965 -6.151 15.890 1.00 83.00 86 HIS A O 1
ATOM 672 N N . LEU A 1 87 ? -20.452 -3.992 15.578 1.00 88.31 87 LEU A N 1
ATOM 673 C CA . LEU A 1 87 ? -19.352 -3.725 14.638 1.00 88.31 87 LEU A CA 1
ATOM 674 C C . LEU A 1 87 ? -17.964 -4.110 15.183 1.00 88.31 87 LEU A C 1
ATOM 676 O O . LEU A 1 87 ? -17.043 -4.301 14.403 1.00 88.31 87 LEU A O 1
ATOM 680 N N . SER A 1 88 ? -17.783 -4.203 16.509 1.00 90.88 88 SER A N 1
ATOM 681 C CA . SER A 1 88 ? -16.504 -4.680 17.065 1.00 90.88 88 SER A CA 1
ATOM 682 C C . SER A 1 88 ? -16.242 -6.157 16.821 1.00 90.88 88 SER A C 1
ATOM 684 O O . SER A 1 88 ? -15.085 -6.549 16.839 1.00 90.88 88 SER A O 1
ATOM 686 N N . ASP A 1 89 ? -17.281 -6.956 16.592 1.00 90.62 89 ASP A N 1
ATOM 687 C CA . ASP A 1 89 ? -17.148 -8.406 16.444 1.00 90.62 89 ASP A CA 1
ATOM 688 C C . ASP A 1 89 ? -16.489 -8.786 15.102 1.00 90.62 89 ASP A C 1
ATOM 690 O O . ASP A 1 89 ? -16.094 -9.929 14.904 1.00 90.62 89 ASP A O 1
ATOM 694 N N . LEU A 1 90 ? -16.359 -7.806 14.199 1.00 93.00 90 LEU A N 1
ATOM 695 C CA . LEU A 1 90 ? -15.678 -7.877 12.902 1.00 93.00 90 LEU A CA 1
ATOM 696 C C . LEU A 1 90 ? -14.214 -7.388 12.973 1.00 93.00 90 LEU A C 1
ATOM 698 O O . LEU A 1 90 ? -13.536 -7.277 11.949 1.00 93.00 90 LEU A O 1
ATOM 702 N N . MET A 1 91 ? -13.733 -7.043 14.173 1.00 94.75 91 MET A N 1
ATOM 703 C CA . MET A 1 91 ? -12.349 -6.657 14.438 1.00 94.75 91 MET A CA 1
ATOM 704 C C . MET A 1 91 ? -11.674 -7.723 15.295 1.00 94.75 91 MET A C 1
ATOM 706 O O . MET A 1 91 ? -12.109 -8.012 16.408 1.00 94.75 91 MET A O 1
ATOM 710 N N . TYR A 1 92 ? -10.572 -8.263 14.794 1.00 94.62 92 TYR A N 1
ATOM 711 C CA . TYR A 1 92 ? -9.845 -9.349 15.429 1.00 94.62 92 TYR A CA 1
ATOM 712 C C . TYR A 1 92 ? -8.450 -8.894 15.831 1.00 94.62 92 TYR A C 1
ATOM 714 O O . TYR A 1 92 ? -7.780 -8.204 15.070 1.00 94.62 92 TYR A O 1
ATOM 722 N N . VAL A 1 93 ? -8.005 -9.278 17.024 1.00 94.62 93 VAL A N 1
ATOM 723 C CA . VAL A 1 93 ? -6.676 -8.923 17.529 1.00 94.62 93 VAL A CA 1
ATOM 724 C C . VAL A 1 93 ? -5.797 -10.164 17.529 1.00 94.62 93 VAL A C 1
ATOM 726 O O . VAL A 1 93 ? -6.133 -11.165 18.159 1.00 94.62 93 VAL A O 1
ATOM 729 N N . GLU A 1 94 ? -4.670 -10.077 16.834 1.00 93.81 94 GLU A N 1
ATOM 730 C CA . GLU A 1 94 ? -3.584 -11.050 16.896 1.00 93.81 94 GLU A CA 1
ATOM 731 C C . GLU A 1 94 ? -2.477 -10.501 17.802 1.00 93.81 94 GLU A C 1
ATOM 733 O O . GLU A 1 94 ? -2.117 -9.325 17.718 1.00 93.81 94 GLU A O 1
ATOM 738 N N . HIS A 1 95 ? -1.940 -11.353 18.674 1.00 93.12 95 HIS A N 1
ATOM 739 C CA . HIS A 1 95 ? -0.762 -11.055 19.482 1.00 93.12 95 HIS A CA 1
ATOM 740 C C . HIS A 1 95 ? 0.399 -11.912 18.984 1.00 93.12 95 HIS A C 1
ATOM 742 O O . HIS A 1 95 ? 0.353 -13.137 19.080 1.00 93.12 95 HIS A O 1
ATOM 748 N N . TYR A 1 96 ? 1.432 -11.264 18.450 1.00 90.75 96 TYR A N 1
ATOM 749 C CA . TYR A 1 96 ? 2.589 -11.954 17.900 1.00 90.75 96 TYR A CA 1
ATOM 750 C C . TYR A 1 96 ? 3.487 -12.471 19.026 1.00 90.75 96 TYR A C 1
ATOM 752 O O . TYR A 1 96 ? 4.075 -11.684 19.768 1.00 90.75 96 TYR A O 1
ATOM 760 N N . GLU A 1 97 ? 3.622 -13.791 19.137 1.00 90.25 97 GLU A N 1
ATOM 761 C CA . GLU A 1 97 ? 4.236 -14.447 20.300 1.00 90.25 97 GLU A CA 1
ATOM 762 C C . GLU A 1 97 ? 5.703 -14.051 20.518 1.00 90.25 97 GLU A C 1
ATOM 764 O O . GLU A 1 97 ? 6.108 -13.771 21.645 1.00 90.25 97 GLU A O 1
ATOM 769 N N . ASN A 1 98 ? 6.495 -13.961 19.446 1.00 93.19 98 ASN A N 1
ATOM 770 C CA . ASN A 1 98 ? 7.937 -13.728 19.572 1.00 93.19 98 ASN A CA 1
ATOM 771 C C . ASN A 1 98 ? 8.285 -12.252 19.813 1.00 93.19 98 ASN A C 1
ATOM 773 O O . ASN A 1 98 ? 9.269 -11.946 20.480 1.00 93.19 98 ASN A O 1
ATOM 777 N N . GLY A 1 99 ? 7.512 -11.331 19.231 1.00 92.44 99 GLY A N 1
ATOM 778 C CA . GLY A 1 99 ? 7.779 -9.887 19.282 1.00 92.44 99 GLY A CA 1
ATOM 779 C C . GLY A 1 99 ? 6.870 -9.104 20.230 1.00 92.44 99 GLY A C 1
ATOM 780 O O . GLY A 1 99 ? 7.119 -7.924 20.460 1.00 92.44 99 GLY A O 1
ATOM 781 N N . GLY A 1 100 ? 5.807 -9.723 20.753 1.00 90.88 100 GLY A N 1
ATOM 782 C CA . GLY A 1 100 ? 4.839 -9.106 21.668 1.00 90.88 100 GLY A CA 1
ATOM 783 C C . GLY A 1 100 ? 3.965 -8.003 21.053 1.00 90.88 100 GLY A C 1
ATOM 784 O O . GLY A 1 100 ? 3.286 -7.273 21.776 1.00 90.88 100 GLY A O 1
ATOM 785 N N . GLY A 1 101 ? 4.018 -7.827 19.730 1.00 93.19 101 GLY A N 1
ATOM 786 C CA . GLY A 1 101 ? 3.254 -6.814 19.003 1.00 93.19 101 GLY A CA 1
ATOM 787 C C . GLY A 1 101 ? 1.801 -7.231 18.785 1.00 93.19 101 GLY A C 1
ATOM 788 O O . GLY A 1 101 ? 1.498 -8.419 18.696 1.00 93.19 101 GLY A O 1
ATOM 789 N N . TYR A 1 102 ? 0.907 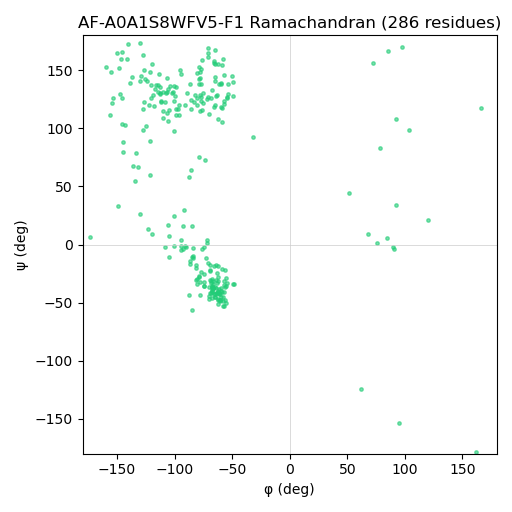-6.249 18.662 1.00 94.50 102 TYR A N 1
ATOM 790 C CA . TYR A 1 102 ? -0.505 -6.486 18.356 1.00 94.50 102 TYR A CA 1
ATOM 791 C C . TYR A 1 102 ? -0.827 -6.082 16.919 1.00 94.50 102 TYR A C 1
ATOM 793 O O . TYR A 1 102 ? -0.505 -4.966 16.502 1.00 94.50 102 TYR A O 1
ATOM 801 N N . ALA A 1 103 ? -1.506 -6.959 16.185 1.00 95.88 103 ALA A N 1
ATOM 802 C CA . ALA A 1 103 ? -2.042 -6.683 14.858 1.00 95.88 103 ALA A CA 1
ATOM 803 C C . ALA A 1 103 ? -3.576 -6.685 14.900 1.00 95.88 103 ALA A C 1
ATOM 805 O O . ALA A 1 103 ? -4.199 -7.535 15.539 1.00 95.88 103 ALA A O 1
ATOM 806 N N . LEU A 1 104 ? -4.189 -5.692 14.254 1.00 96.81 104 LEU A N 1
ATOM 807 C CA . LEU A 1 104 ? -5.641 -5.582 14.127 1.00 96.81 104 LEU A CA 1
ATOM 808 C C . LEU A 1 104 ? -6.063 -6.093 12.749 1.00 96.81 104 LEU A C 1
ATOM 810 O O . LEU A 1 104 ? -5.548 -5.629 11.736 1.00 96.81 104 LEU A O 1
ATOM 814 N N . HIS A 1 105 ? -7.013 -7.019 12.705 1.00 96.50 105 HIS A N 1
ATOM 815 C CA . HIS A 1 105 ? -7.479 -7.654 11.479 1.00 96.50 105 HIS A CA 1
ATOM 816 C C . HIS A 1 105 ? -8.974 -7.454 11.259 1.00 96.50 105 HIS A C 1
ATOM 818 O O . HIS A 1 105 ? -9.773 -7.437 12.197 1.00 96.50 105 HIS A O 1
ATOM 824 N N . SER A 1 106 ? -9.359 -7.381 9.990 1.00 95.88 106 SER A N 1
ATOM 825 C CA . SER A 1 106 ? -10.748 -7.472 9.531 1.00 95.88 106 SER A CA 1
ATOM 826 C C . SER A 1 106 ? -10.797 -8.164 8.172 1.00 95.88 106 SER A C 1
ATOM 828 O O . SER A 1 106 ? -9.793 -8.206 7.462 1.00 95.88 106 SER A O 1
ATOM 830 N N . TYR A 1 107 ? -11.954 -8.706 7.792 1.00 94.25 107 TYR A N 1
ATOM 831 C CA . TYR A 1 107 ? -12.097 -9.528 6.586 1.00 94.25 107 TYR A CA 1
ATOM 832 C C . TYR A 1 107 ? -13.139 -8.944 5.640 1.00 94.25 107 TYR A C 1
ATOM 834 O O . TYR A 1 107 ? -14.310 -8.839 5.998 1.00 94.25 107 TYR A O 1
ATOM 842 N N . ALA A 1 108 ? -12.737 -8.601 4.415 1.00 92.94 108 ALA A N 1
ATOM 843 C CA . ALA A 1 108 ? -13.617 -7.975 3.429 1.00 92.94 108 ALA A CA 1
ATOM 844 C C . ALA A 1 108 ? -14.873 -8.810 3.126 1.00 92.94 108 ALA A C 1
ATOM 846 O O . ALA A 1 108 ? -15.944 -8.238 2.953 1.00 92.94 108 ALA A O 1
ATOM 847 N N . ASP A 1 109 ? -14.770 -10.143 3.130 1.00 91.00 109 ASP A N 1
ATOM 848 C CA . ASP A 1 109 ? -15.918 -11.032 2.904 1.00 91.00 109 ASP A CA 1
ATOM 849 C C . ASP A 1 109 ? -16.958 -10.949 4.033 1.00 91.00 109 ASP A C 1
ATOM 851 O O . ASP A 1 109 ? -18.155 -11.086 3.793 1.00 91.00 109 ASP A O 1
ATOM 855 N N . GLU A 1 110 ? -16.533 -10.682 5.268 1.00 91.38 110 GLU A N 1
ATOM 856 C CA . GLU A 1 110 ? -17.447 -10.477 6.395 1.00 91.38 110 GLU A CA 1
ATOM 857 C C . GLU A 1 110 ? -18.061 -9.077 6.335 1.00 91.38 110 GLU A C 1
ATOM 859 O O . GLU A 1 110 ? -19.278 -8.929 6.455 1.00 91.38 110 GLU A O 1
ATOM 864 N N . LEU A 1 111 ? -17.236 -8.070 6.032 1.00 92.81 111 LEU A N 1
ATOM 865 C CA . LEU A 1 111 ? -17.663 -6.681 5.853 1.00 92.81 111 LEU A CA 1
ATOM 866 C C . LEU A 1 111 ? -18.629 -6.492 4.676 1.00 92.81 111 LEU A C 1
ATOM 868 O O . LEU A 1 111 ? -19.422 -5.555 4.695 1.00 92.81 111 LEU A O 1
ATOM 872 N N . ALA A 1 112 ? -18.604 -7.379 3.678 1.00 91.25 112 ALA A N 1
ATOM 873 C CA . ALA A 1 112 ? -19.518 -7.348 2.536 1.00 91.25 112 ALA A CA 1
ATOM 874 C C . ALA A 1 112 ? -21.000 -7.516 2.927 1.00 91.25 112 ALA A C 1
ATOM 876 O O . ALA A 1 112 ? -21.877 -7.168 2.140 1.00 91.25 112 ALA A O 1
ATOM 877 N N . HIS A 1 113 ? -21.283 -8.027 4.131 1.00 89.88 113 HIS A N 1
ATOM 878 C CA . HIS A 1 113 ? -22.644 -8.159 4.659 1.00 89.88 113 HIS A CA 1
ATOM 879 C C . HIS A 1 113 ? -23.161 -6.876 5.324 1.00 89.88 113 HIS A C 1
ATOM 881 O O . HIS A 1 113 ? -24.350 -6.793 5.628 1.00 89.88 113 HIS A O 1
ATOM 887 N N . LEU A 1 114 ? -22.290 -5.890 5.565 1.00 92.25 114 LEU A N 1
ATOM 888 C CA . LEU A 1 114 ? -22.679 -4.599 6.121 1.00 92.25 114 LEU A CA 1
ATOM 889 C C . LEU A 1 114 ? -23.287 -3.715 5.035 1.00 92.25 114 LEU A C 1
ATOM 891 O O . LEU A 1 114 ? -22.802 -3.658 3.901 1.00 92.25 114 LEU A O 1
ATOM 895 N N . ASN A 1 115 ? -24.314 -2.950 5.398 1.00 93.44 115 ASN A N 1
ATOM 896 C CA . ASN A 1 115 ? -24.788 -1.885 4.526 1.00 93.44 115 ASN A CA 1
ATOM 897 C C . ASN A 1 115 ? -23.776 -0.719 4.482 1.00 93.44 115 ASN A C 1
ATOM 899 O O . ASN A 1 115 ? -22.833 -0.642 5.270 1.00 93.44 115 ASN A O 1
ATOM 903 N N . LYS A 1 116 ? -23.974 0.229 3.558 1.00 93.75 116 LYS A N 1
ATOM 904 C CA . LYS A 1 116 ? -23.041 1.352 3.364 1.00 93.75 116 LYS A CA 1
ATOM 905 C C . LYS A 1 116 ? -22.823 2.182 4.638 1.00 93.75 116 LYS A C 1
ATOM 907 O O . LYS A 1 116 ? -21.693 2.568 4.916 1.00 93.75 116 LYS A O 1
ATOM 912 N N . VAL A 1 117 ? -23.882 2.447 5.404 1.00 95.00 117 VAL A N 1
ATOM 913 C CA . VAL A 1 117 ? -23.810 3.261 6.630 1.00 95.00 117 VAL A CA 1
ATOM 914 C C . VAL A 1 117 ? -23.057 2.508 7.725 1.00 95.00 117 VAL A C 1
ATOM 916 O O . VAL A 1 117 ? -22.174 3.070 8.369 1.00 95.00 117 VAL A O 1
ATOM 919 N N . GLU A 1 118 ? -23.358 1.223 7.906 1.00 95.12 118 GLU A N 1
ATOM 920 C CA . GLU A 1 118 ? -22.653 0.344 8.843 1.00 95.12 118 GLU A CA 1
ATOM 921 C C . GLU A 1 118 ? -21.172 0.221 8.498 1.00 95.12 118 GLU A C 1
ATOM 923 O O . GLU A 1 118 ? -20.333 0.305 9.392 1.00 95.12 118 GLU A O 1
ATOM 928 N N . LEU A 1 119 ? -20.842 0.079 7.213 1.00 95.69 119 LEU A N 1
ATOM 929 C CA . LEU A 1 119 ? -19.465 0.005 6.742 1.00 95.69 119 LEU A CA 1
ATOM 930 C C . LEU A 1 119 ? -18.711 1.314 7.003 1.00 95.69 119 LEU A C 1
ATOM 932 O O . LEU A 1 119 ? -17.577 1.278 7.467 1.00 95.69 119 LEU A O 1
ATOM 936 N N . GLU A 1 120 ? -19.334 2.472 6.778 1.00 95.62 120 GLU A N 1
ATOM 937 C CA . GLU A 1 120 ? -18.729 3.775 7.092 1.00 95.62 120 GLU A CA 1
ATOM 938 C C . GLU A 1 120 ? -18.535 3.993 8.601 1.00 95.62 120 GLU A C 1
ATOM 940 O O . GLU A 1 120 ? -17.529 4.565 9.031 1.00 95.62 120 GLU A O 1
ATOM 945 N N . LEU A 1 121 ? -19.472 3.524 9.432 1.00 95.94 121 LEU A N 1
ATOM 946 C CA . LEU A 1 121 ? -19.303 3.521 10.888 1.00 95.94 121 LEU A CA 1
ATOM 947 C C . LEU A 1 121 ? -18.196 2.553 11.316 1.00 95.94 121 LEU A C 1
ATOM 949 O O . LEU A 1 121 ? -17.404 2.873 12.208 1.00 95.94 121 LEU A O 1
ATOM 953 N N . PHE A 1 122 ? -18.119 1.393 10.665 1.00 97.31 122 PHE A N 1
ATOM 954 C CA . PHE A 1 122 ? -17.093 0.393 10.902 1.00 97.31 122 PHE A CA 1
ATOM 955 C C . PHE A 1 122 ? -15.706 0.939 10.580 1.00 97.31 122 PHE A C 1
ATOM 957 O O . PHE A 1 122 ? -14.839 0.871 11.443 1.00 97.31 122 PHE A O 1
ATOM 964 N N . THR A 1 123 ? -15.484 1.530 9.400 1.00 97.50 123 THR A N 1
ATOM 965 C CA . THR A 1 123 ? -14.151 2.023 9.010 1.00 97.50 123 THR A CA 1
ATOM 966 C C . THR A 1 123 ? -13.656 3.132 9.936 1.00 97.50 123 THR A C 1
ATOM 968 O O . THR A 1 123 ? -12.501 3.108 10.365 1.00 97.50 123 THR A O 1
ATOM 971 N N . LYS A 1 124 ? -14.542 4.047 10.356 1.00 97.12 124 LYS A N 1
ATOM 972 C CA . LYS A 1 124 ? -14.226 5.056 11.385 1.00 97.12 124 LYS A CA 1
ATOM 973 C C . LYS A 1 124 ? -13.831 4.411 12.714 1.00 97.12 124 LYS A C 1
ATOM 975 O O . LYS A 1 124 ? -12.854 4.821 13.339 1.00 97.12 124 LYS A O 1
ATOM 980 N N . LYS A 1 125 ? -14.581 3.397 13.155 1.00 97.12 125 LYS A N 1
ATOM 981 C CA . LYS A 1 125 ? -14.285 2.661 14.392 1.00 97.12 125 LYS A CA 1
ATOM 982 C C . LYS A 1 125 ? -12.966 1.896 14.292 1.00 97.12 125 LYS A C 1
ATOM 984 O O . LYS A 1 125 ? -12.185 1.953 15.236 1.00 97.12 125 LYS A O 1
ATOM 989 N N . TYR A 1 126 ? -12.719 1.250 13.156 1.00 98.00 126 TYR A N 1
ATOM 990 C CA . TYR A 1 126 ? -11.508 0.498 12.856 1.00 98.00 126 TYR A CA 1
ATOM 991 C C . TYR A 1 126 ? -10.272 1.385 12.982 1.00 98.00 126 TYR A C 1
ATOM 993 O O . TYR A 1 126 ? -9.384 1.067 13.767 1.00 98.00 126 TYR A O 1
ATOM 1001 N N . PHE A 1 127 ? -10.245 2.546 12.315 1.00 97.94 127 PHE A N 1
ATOM 1002 C CA . PHE A 1 127 ? -9.110 3.468 12.425 1.00 97.94 127 PHE A CA 1
ATOM 1003 C C . PHE A 1 127 ? -8.973 4.097 13.808 1.00 97.94 127 PHE A C 1
ATOM 1005 O O . PHE A 1 127 ? -7.856 4.235 14.296 1.00 97.94 127 PHE A O 1
ATOM 1012 N N . ARG A 1 128 ? -10.083 4.414 14.488 1.00 96.50 128 ARG A N 1
ATOM 1013 C CA . ARG A 1 128 ? -10.026 4.892 15.878 1.00 96.50 128 ARG A CA 1
ATOM 1014 C C . ARG A 1 128 ? -9.362 3.864 16.798 1.00 96.50 128 ARG A C 1
ATOM 1016 O O . ARG A 1 128 ? -8.581 4.235 17.668 1.00 96.50 128 ARG A O 1
ATOM 1023 N N . THR A 1 129 ? -9.673 2.583 16.617 1.00 96.44 129 THR A N 1
ATOM 1024 C CA . THR A 1 129 ? -9.036 1.495 17.365 1.00 96.44 129 TH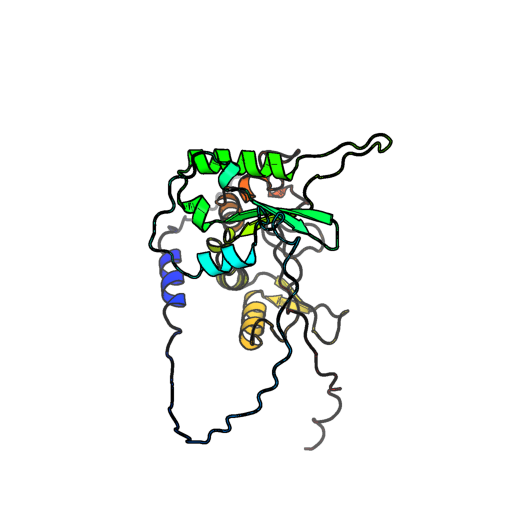R A CA 1
ATOM 1025 C C . THR A 1 129 ? -7.579 1.307 16.936 1.00 96.44 129 THR A C 1
ATOM 1027 O O . THR A 1 129 ? -6.712 1.250 17.803 1.00 96.44 129 THR A O 1
ATOM 1030 N N . LEU A 1 130 ? -7.293 1.271 15.632 1.00 97.25 130 LEU A N 1
ATOM 1031 C CA . LEU A 1 130 ? -5.952 1.055 15.084 1.00 97.25 130 LEU A CA 1
ATOM 1032 C C . LEU A 1 130 ? -4.957 2.143 15.512 1.00 97.25 130 LEU A C 1
ATOM 1034 O O . LEU A 1 130 ? -3.878 1.823 15.997 1.00 97.25 130 LEU A O 1
ATOM 1038 N N . PHE A 1 131 ? -5.341 3.415 15.387 1.00 96.44 131 PHE A N 1
ATOM 1039 C CA . PHE A 1 131 ? -4.518 4.572 15.756 1.00 96.44 131 PHE A CA 1
ATOM 1040 C C . PHE A 1 131 ? -4.618 4.935 17.243 1.00 96.44 131 PHE A C 1
ATOM 1042 O O . PHE A 1 131 ? -4.258 6.039 17.643 1.00 96.44 131 PHE A O 1
ATOM 1049 N N . THR A 1 132 ? -5.127 4.032 18.090 1.00 95.12 132 THR A N 1
ATOM 1050 C CA . THR A 1 132 ? -5.120 4.264 19.535 1.00 95.12 132 THR A CA 1
ATOM 1051 C C . THR A 1 132 ? -3.683 4.304 20.039 1.00 95.12 132 THR A C 1
ATOM 1053 O O . THR A 1 132 ? -2.948 3.320 19.964 1.00 95.12 132 THR A O 1
ATOM 1056 N N . GLU A 1 133 ? -3.310 5.430 20.627 1.00 93.94 133 GLU A N 1
ATOM 1057 C CA . GLU A 1 133 ? -2.015 5.616 21.260 1.00 93.94 133 GLU A CA 1
ATOM 1058 C C . GLU A 1 133 ? -2.071 5.333 22.766 1.00 93.94 133 GLU A C 1
ATOM 1060 O O . GLU A 1 133 ? -3.061 5.608 23.451 1.00 93.94 133 GLU A O 1
ATOM 1065 N N . ARG A 1 134 ? -0.973 4.810 23.312 1.00 88.50 134 ARG A N 1
ATOM 1066 C CA . ARG A 1 134 ? -0.764 4.622 24.747 1.00 88.50 134 ARG A CA 1
ATOM 1067 C C . ARG A 1 134 ? 0.348 5.526 25.245 1.00 88.50 134 ARG A C 1
ATOM 1069 O O . ARG A 1 134 ? 1.335 5.787 24.564 1.00 88.50 134 ARG A O 1
ATOM 1076 N N . ARG A 1 135 ? 0.197 5.966 26.492 1.00 89.56 135 ARG A N 1
ATOM 1077 C CA . ARG A 1 135 ? 1.236 6.679 27.234 1.00 89.56 135 ARG A CA 1
ATOM 1078 C C . ARG A 1 135 ? 1.749 5.780 28.343 1.00 89.56 135 ARG A C 1
ATOM 1080 O O . ARG A 1 135 ? 0.966 5.218 29.107 1.00 89.56 135 ARG A O 1
ATOM 1087 N N . LYS A 1 136 ? 3.069 5.659 28.446 1.00 85.12 136 LYS A N 1
ATOM 1088 C CA . LYS A 1 136 ? 3.732 4.967 29.552 1.00 85.12 136 LYS A CA 1
ATOM 1089 C C . LYS A 1 136 ? 4.347 6.015 30.465 1.00 85.12 136 LYS A C 1
ATOM 1091 O O . LYS A 1 136 ? 4.984 6.953 29.995 1.00 85.12 136 LYS A O 1
ATOM 1096 N N . ARG A 1 137 ? 4.151 5.859 31.775 1.00 86.38 137 ARG A N 1
ATOM 1097 C CA . ARG A 1 137 ? 4.742 6.754 32.776 1.00 86.38 137 ARG A CA 1
ATOM 1098 C C . ARG A 1 137 ? 6.262 6.809 32.573 1.00 86.38 137 ARG A C 1
ATOM 1100 O O . ARG A 1 137 ? 6.903 5.764 32.526 1.00 86.38 137 ARG A O 1
ATOM 1107 N N . GLY A 1 138 ? 6.809 8.018 32.445 1.00 87.31 138 GLY A N 1
ATOM 1108 C CA . GLY A 1 138 ? 8.236 8.250 32.193 1.00 87.31 138 GLY A CA 1
ATOM 1109 C C . GLY A 1 138 ? 8.647 8.308 30.716 1.00 87.31 138 GLY A C 1
ATOM 1110 O O . GLY A 1 138 ? 9.813 8.564 30.445 1.00 87.31 138 GLY A O 1
ATOM 1111 N N . ILE A 1 139 ? 7.726 8.113 29.763 1.00 85.25 139 ILE A N 1
ATOM 1112 C CA . ILE A 1 139 ? 7.976 8.321 28.328 1.00 85.25 139 ILE A CA 1
ATOM 1113 C C . ILE A 1 139 ? 7.154 9.526 27.862 1.00 85.25 139 ILE A C 1
ATOM 1115 O O . ILE A 1 139 ? 5.934 9.547 28.018 1.00 85.25 139 ILE A O 1
ATOM 1119 N N . HIS A 1 140 ? 7.827 10.536 27.306 1.00 85.50 140 HIS A N 1
ATOM 1120 C CA . HIS A 1 140 ? 7.191 11.788 26.876 1.00 85.50 140 HIS A CA 1
ATOM 1121 C C . HIS A 1 140 ? 6.374 11.653 25.590 1.00 85.50 140 HIS A C 1
ATOM 1123 O O . HIS A 1 140 ? 5.433 12.416 25.382 1.00 85.50 140 HIS A O 1
ATOM 1129 N N . VAL A 1 141 ? 6.714 10.682 24.744 1.00 87.81 141 VAL A N 1
ATOM 1130 C CA . VAL A 1 141 ? 6.025 10.436 23.478 1.00 87.81 141 VAL A CA 1
ATOM 1131 C C . VAL A 1 141 ? 5.011 9.297 23.618 1.00 87.81 141 VAL A C 1
ATOM 1133 O O . VAL A 1 141 ? 5.316 8.275 24.244 1.00 87.81 141 VAL A O 1
ATOM 1136 N N . PRO A 1 142 ? 3.793 9.454 23.076 1.00 89.69 142 PRO A N 1
ATOM 1137 C CA . PRO A 1 142 ? 2.874 8.337 22.946 1.00 89.69 142 PRO A CA 1
ATOM 1138 C C . PRO A 1 142 ? 3.421 7.295 21.961 1.00 89.69 142 PRO A C 1
ATOM 1140 O O . PRO A 1 142 ? 4.250 7.599 21.106 1.00 89.69 142 PRO A O 1
ATOM 1143 N N . PHE A 1 143 ? 2.948 6.057 22.080 1.00 89.50 143 PHE A N 1
ATOM 1144 C CA . PHE A 1 143 ? 3.240 4.984 21.129 1.00 89.50 143 PHE A CA 1
ATOM 1145 C C . PHE A 1 143 ? 1.946 4.318 20.673 1.00 89.50 143 PHE A C 1
ATOM 1147 O O . PHE A 1 143 ? 1.007 4.179 21.459 1.00 89.50 143 PHE A O 1
ATOM 1154 N N . SER A 1 144 ? 1.900 3.888 19.411 1.00 92.75 144 SER A N 1
ATOM 1155 C CA . SER A 1 144 ? 0.755 3.148 18.877 1.00 92.75 144 SER A CA 1
ATOM 1156 C C . SER A 1 144 ? 0.540 1.854 19.658 1.00 92.75 144 SER A C 1
ATOM 1158 O O . SER A 1 144 ? 1.497 1.149 19.990 1.00 92.75 144 SER A O 1
ATOM 1160 N N . TYR A 1 145 ? -0.717 1.533 19.960 1.00 93.00 145 TYR A N 1
ATOM 1161 C CA . TYR A 1 145 ? -1.051 0.274 20.613 1.00 93.00 145 TYR A CA 1
ATOM 1162 C C . TYR A 1 145 ? -0.964 -0.922 19.657 1.00 93.00 145 TYR A C 1
ATOM 1164 O O . TYR A 1 145 ? -0.537 -2.001 20.065 1.00 93.00 145 TYR A O 1
ATOM 1172 N N . TYR A 1 146 ? -1.338 -0.717 18.393 1.00 96.25 146 TYR A N 1
ATOM 1173 C CA . TYR A 1 146 ? -1.257 -1.723 17.340 1.00 96.25 146 TYR A CA 1
ATOM 1174 C C . TYR A 1 146 ? -0.073 -1.426 16.420 1.00 96.25 146 TYR A C 1
ATOM 1176 O O . TYR A 1 146 ? 0.152 -0.281 16.022 1.00 96.25 146 TYR A O 1
ATOM 1184 N N . CYS A 1 147 ? 0.680 -2.463 16.064 1.00 95.56 147 CYS A N 1
ATOM 1185 C CA . CYS A 1 147 ? 1.812 -2.362 15.146 1.00 95.56 147 CYS A CA 1
ATOM 1186 C C . CYS A 1 147 ? 1.354 -2.271 13.686 1.00 95.56 147 CYS A C 1
ATOM 1188 O O . CYS A 1 147 ? 2.023 -1.643 12.870 1.00 95.56 147 CYS A O 1
ATOM 1190 N N . ILE A 1 148 ? 0.230 -2.913 13.354 1.00 96.81 148 ILE A N 1
ATOM 1191 C CA . ILE A 1 148 ? -0.300 -2.984 11.992 1.00 96.81 148 ILE A CA 1
ATOM 1192 C C . ILE A 1 148 ? -1.813 -3.214 12.003 1.00 96.81 148 ILE A C 1
ATOM 1194 O O . ILE A 1 148 ? -2.353 -3.868 12.897 1.00 96.81 148 ILE A O 1
ATOM 1198 N N . GLY A 1 149 ? -2.488 -2.677 10.988 1.00 96.94 149 GLY A N 1
ATOM 1199 C CA . GLY A 1 149 ? -3.872 -2.992 10.661 1.00 96.94 149 GLY A CA 1
ATOM 1200 C C . GLY A 1 149 ? -3.943 -3.685 9.306 1.00 96.94 149 GLY A C 1
ATOM 1201 O O . GLY A 1 149 ? -3.374 -3.185 8.338 1.00 96.94 149 GLY A O 1
ATOM 1202 N N . VAL A 1 150 ? -4.657 -4.805 9.217 1.00 97.00 150 VAL A N 1
ATOM 1203 C CA . VAL A 1 150 ? -4.798 -5.597 7.990 1.00 97.00 150 VAL A CA 1
ATOM 1204 C C . VAL A 1 150 ? -6.272 -5.849 7.692 1.00 97.00 150 VAL A C 1
ATOM 1206 O O . VAL A 1 150 ? -6.957 -6.560 8.425 1.00 97.00 150 VAL A O 1
ATOM 1209 N N . VAL A 1 151 ? -6.756 -5.320 6.568 1.00 96.25 151 VAL A N 1
ATOM 1210 C CA . VAL A 1 151 ? -8.085 -5.660 6.044 1.00 96.25 151 VAL A CA 1
ATOM 1211 C C . VAL A 1 151 ? -7.921 -6.670 4.913 1.00 96.25 151 VAL A C 1
ATOM 1213 O O . VAL A 1 151 ? -7.622 -6.326 3.767 1.00 96.25 151 VAL A O 1
ATOM 1216 N N . HIS A 1 152 ? -8.092 -7.943 5.248 1.00 94.62 152 HIS A N 1
ATOM 1217 C CA . HIS A 1 152 ? -7.894 -9.061 4.332 1.00 94.62 152 HIS A CA 1
ATOM 1218 C C . HIS A 1 152 ? -8.889 -8.997 3.173 1.00 94.62 152 HIS A C 1
ATOM 1220 O O . HIS A 1 152 ? -10.093 -8.866 3.384 1.00 94.62 152 HIS A O 1
ATOM 1226 N N . GLY A 1 153 ? -8.388 -9.091 1.941 1.00 92.12 153 GLY A N 1
ATOM 1227 C CA . GLY A 1 153 ? -9.213 -9.099 0.728 1.00 92.12 153 GLY A CA 1
ATOM 1228 C C . GLY A 1 153 ? -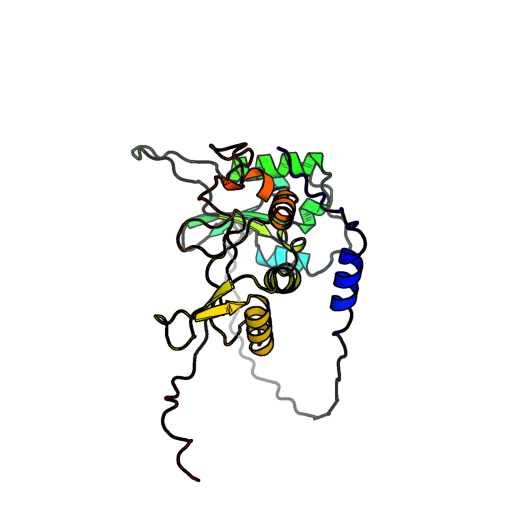9.786 -7.741 0.296 1.00 92.12 153 GLY A C 1
ATOM 1229 O O . GLY A 1 153 ? -10.471 -7.691 -0.724 1.00 92.12 153 GLY A O 1
ATOM 1230 N N . ALA A 1 154 ? -9.498 -6.638 1.000 1.00 92.94 154 ALA A N 1
ATOM 1231 C CA . ALA A 1 154 ? -10.054 -5.317 0.670 1.00 92.94 154 ALA A CA 1
ATOM 1232 C C . ALA A 1 154 ? -9.657 -4.823 -0.734 1.00 92.94 154 ALA A C 1
ATOM 1234 O O . ALA A 1 154 ? -10.482 -4.279 -1.470 1.00 92.94 154 ALA A O 1
ATOM 1235 N N . ALA A 1 155 ? -8.413 -5.094 -1.140 1.00 91.94 155 ALA A N 1
ATOM 1236 C CA . ALA A 1 155 ? -7.866 -4.669 -2.427 1.00 91.94 155 ALA A CA 1
ATOM 1237 C C . ALA A 1 155 ? -8.395 -5.465 -3.635 1.00 91.94 155 ALA A C 1
ATOM 1239 O O . ALA A 1 155 ? -8.064 -5.129 -4.765 1.00 91.94 155 ALA A O 1
ATOM 1240 N N . LYS A 1 156 ? -9.252 -6.482 -3.444 1.00 90.69 156 LYS A N 1
ATOM 1241 C CA . LYS A 1 156 ? -9.791 -7.321 -4.536 1.00 90.69 156 LYS A CA 1
ATOM 1242 C C . LYS A 1 156 ? -10.555 -6.528 -5.609 1.00 90.69 156 LYS A C 1
ATOM 1244 O O . LYS A 1 156 ? -10.735 -7.016 -6.719 1.00 90.69 156 LYS A O 1
ATOM 1249 N N . ARG A 1 157 ? -11.032 -5.326 -5.271 1.00 87.00 157 ARG A N 1
ATOM 1250 C CA . ARG A 1 157 ? -11.735 -4.413 -6.190 1.00 87.00 157 ARG A CA 1
ATOM 1251 C C . ARG A 1 157 ? -10.794 -3.590 -7.073 1.00 87.00 157 ARG A C 1
ATOM 1253 O O . ARG A 1 157 ? -11.250 -3.032 -8.065 1.00 87.00 157 ARG A O 1
ATOM 1260 N N . ILE A 1 158 ? -9.520 -3.493 -6.702 1.00 91.44 158 ILE A N 1
ATOM 1261 C CA . ILE A 1 158 ? -8.503 -2.781 -7.471 1.00 91.44 158 ILE A CA 1
ATOM 1262 C C . ILE A 1 158 ? -8.020 -3.741 -8.573 1.00 91.44 158 ILE A C 1
ATOM 1264 O O . ILE A 1 158 ? -7.703 -4.894 -8.268 1.00 91.44 158 ILE A O 1
ATOM 1268 N N . PRO A 1 159 ? -7.997 -3.318 -9.850 1.00 93.56 159 PRO A N 1
ATOM 1269 C CA . PRO A 1 159 ? -7.471 -4.131 -10.936 1.00 93.56 159 PRO A CA 1
ATOM 1270 C C . PRO A 1 159 ? -5.970 -4.373 -10.753 1.00 93.56 159 PRO A C 1
ATOM 1272 O O . PRO A 1 159 ? -5.295 -3.698 -9.977 1.00 93.56 159 PRO A O 1
ATOM 1275 N N . GLU A 1 160 ? -5.422 -5.312 -11.519 1.00 93.81 160 GLU A N 1
ATOM 1276 C CA . GLU A 1 160 ? -3.974 -5.479 -11.603 1.00 93.81 160 GLU A CA 1
ATOM 1277 C C . GLU A 1 160 ? -3.359 -4.195 -12.197 1.00 93.81 160 GLU A C 1
ATOM 1279 O O . GLU A 1 160 ? -3.581 -3.855 -13.364 1.00 93.81 160 GLU A O 1
ATOM 1284 N N . LEU A 1 161 ? -2.669 -3.428 -11.348 1.00 94.12 161 LEU A N 1
ATOM 1285 C CA . LEU A 1 161 ? -2.285 -2.047 -11.636 1.00 94.12 161 LEU A CA 1
ATOM 1286 C C . LEU A 1 161 ? -1.243 -1.942 -12.751 1.00 94.12 161 LEU A C 1
ATOM 1288 O O . LEU A 1 161 ? -1.275 -0.966 -13.498 1.00 94.12 161 LEU A O 1
ATOM 1292 N N . LEU A 1 162 ? -0.345 -2.922 -12.905 1.00 95.19 162 LEU A N 1
ATOM 1293 C CA . LEU A 1 162 ? 0.670 -2.875 -13.957 1.00 95.19 162 LEU A CA 1
ATOM 1294 C C . LEU A 1 162 ? 0.029 -3.006 -15.347 1.00 95.19 162 LEU A C 1
ATOM 1296 O O . LEU A 1 162 ? 0.305 -2.198 -16.237 1.00 95.19 162 LEU A O 1
ATOM 1300 N N . SER A 1 163 ? -0.892 -3.958 -15.510 1.00 95.00 163 SER A N 1
ATOM 1301 C CA . SER A 1 163 ? -1.703 -4.118 -16.721 1.00 95.00 163 SER A CA 1
ATOM 1302 C C . SER A 1 163 ? -2.546 -2.875 -16.981 1.00 95.00 163 SER A C 1
ATOM 1304 O O . SER A 1 163 ? -2.531 -2.352 -18.096 1.00 95.00 163 SER A O 1
ATOM 1306 N N . TYR A 1 164 ? -3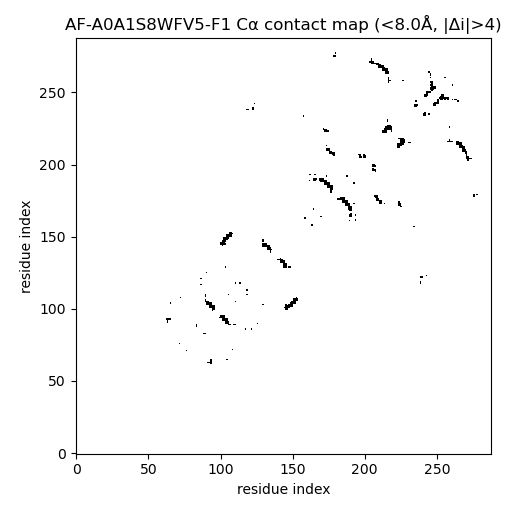.233 -2.361 -15.954 1.00 95.31 164 TYR A N 1
ATOM 1307 C CA . TYR A 1 164 ? -4.045 -1.148 -16.074 1.00 95.31 164 TYR A CA 1
ATOM 1308 C C . TYR A 1 164 ? -3.222 0.036 -16.600 1.00 95.31 164 TYR A C 1
ATOM 1310 O O . TYR A 1 164 ? -3.599 0.671 -17.586 1.00 95.31 164 TYR A O 1
ATOM 1318 N N . LEU A 1 165 ? -2.062 0.297 -15.993 1.00 95.00 165 LEU A N 1
ATOM 1319 C CA . LEU A 1 165 ? -1.180 1.387 -16.402 1.00 95.00 165 LEU A CA 1
ATOM 1320 C C . LEU A 1 165 ? -0.616 1.184 -17.813 1.00 95.00 165 LEU A C 1
ATOM 1322 O O . LEU A 1 165 ? -0.507 2.152 -18.561 1.00 95.00 165 LEU A O 1
ATOM 1326 N N . SER A 1 166 ? -0.304 -0.058 -18.199 1.00 95.81 166 SER A N 1
ATOM 1327 C CA . SER A 1 166 ? 0.207 -0.368 -19.540 1.00 95.81 166 SER A CA 1
ATOM 1328 C C . SER A 1 166 ? -0.783 -0.040 -20.660 1.00 95.81 166 SER A C 1
ATOM 1330 O O . SER A 1 166 ? -0.363 0.349 -21.746 1.00 95.81 166 SER A O 1
ATOM 1332 N N . VAL A 1 167 ? -2.087 -0.147 -20.383 1.00 95.62 167 VAL A N 1
ATOM 1333 C CA . VAL A 1 167 ? -3.159 0.154 -21.343 1.00 95.62 167 VAL A CA 1
ATOM 1334 C C . VAL A 1 167 ? -3.538 1.632 -21.311 1.00 95.62 167 VAL A C 1
ATOM 1336 O O . VAL A 1 167 ? -3.720 2.242 -22.361 1.00 95.62 167 VAL A O 1
ATOM 1339 N N . MET A 1 168 ? -3.663 2.214 -20.115 1.00 94.75 168 MET A N 1
ATOM 1340 C CA . MET A 1 168 ? -4.156 3.587 -19.954 1.00 94.75 168 MET A CA 1
ATOM 1341 C C . MET A 1 168 ? -3.078 4.647 -20.195 1.00 94.75 168 MET A C 1
ATOM 1343 O O . MET A 1 168 ? -3.387 5.741 -20.662 1.00 94.75 168 MET A O 1
ATOM 1347 N N . TYR A 1 169 ? -1.816 4.325 -19.903 1.00 94.62 169 TYR A N 1
ATOM 1348 C CA . TYR A 1 169 ? -0.684 5.245 -20.015 1.00 94.62 169 TYR A CA 1
ATOM 1349 C C . TYR A 1 169 ? 0.518 4.575 -20.704 1.00 94.62 169 TYR A C 1
ATOM 1351 O O . TYR A 1 169 ? 1.614 4.586 -20.146 1.00 94.62 169 TYR A O 1
ATOM 1359 N N . PRO A 1 170 ? 0.366 4.003 -21.916 1.00 96.19 170 PRO A N 1
ATOM 1360 C CA . PRO A 1 170 ? 1.379 3.142 -22.538 1.00 96.19 170 PRO A CA 1
ATOM 1361 C C . PRO A 1 170 ? 2.745 3.812 -22.711 1.00 96.19 170 PRO A C 1
ATOM 1363 O O . PRO A 1 170 ? 3.768 3.134 -22.619 1.00 96.19 170 PRO A O 1
ATOM 1366 N N . GLU A 1 171 ? 2.768 5.131 -22.917 1.00 95.88 171 GLU A N 1
ATOM 1367 C CA . GLU A 1 171 ? 3.978 5.932 -23.136 1.00 95.88 171 GLU A CA 1
ATOM 1368 C C . GLU A 1 171 ? 4.609 6.487 -21.850 1.00 95.88 171 GLU A C 1
ATOM 1370 O O . GLU A 1 171 ? 5.658 7.136 -21.913 1.00 95.88 171 GLU A O 1
ATOM 1375 N N . LEU A 1 172 ? 4.006 6.235 -20.678 1.00 94.56 172 LEU A N 1
ATOM 1376 C CA . LEU A 1 172 ? 4.542 6.697 -19.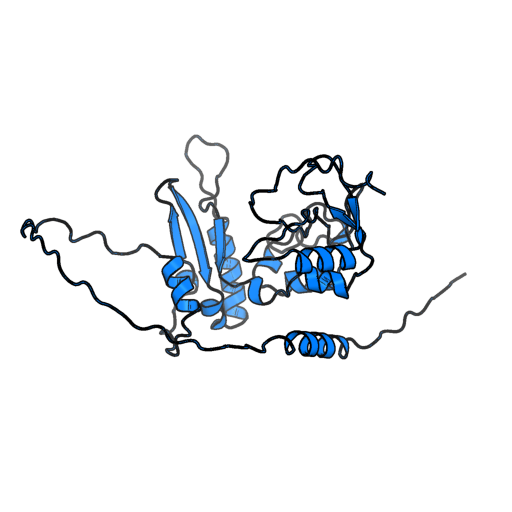399 1.00 94.56 172 LEU A CA 1
ATOM 1377 C C . LEU A 1 172 ? 5.966 6.168 -19.215 1.00 94.56 172 LEU A C 1
ATOM 1379 O O . LEU A 1 172 ? 6.203 4.957 -19.219 1.00 94.56 172 LEU A O 1
ATOM 1383 N N . LYS A 1 173 ? 6.918 7.092 -19.058 1.00 95.00 173 LYS A N 1
ATOM 1384 C CA . LYS A 1 173 ? 8.322 6.757 -18.828 1.00 95.00 173 LYS A CA 1
ATOM 1385 C C . LYS A 1 173 ? 8.512 6.296 -17.394 1.00 95.00 173 LYS A C 1
ATOM 1387 O O . LYS A 1 173 ? 8.254 7.043 -16.452 1.00 95.00 173 LYS A O 1
ATOM 1392 N N . VAL A 1 174 ? 9.007 5.077 -17.254 1.00 95.06 174 VAL A N 1
ATOM 1393 C CA . VAL A 1 174 ? 9.311 4.441 -15.977 1.00 95.06 174 VAL A CA 1
ATOM 1394 C C . VAL A 1 174 ? 10.788 4.106 -15.905 1.00 95.06 174 VAL A C 1
ATOM 1396 O O . VAL A 1 174 ? 11.451 3.941 -16.931 1.00 95.06 174 VAL A O 1
ATOM 1399 N N . ASN A 1 175 ? 11.300 4.011 -14.683 1.00 94.56 175 ASN A N 1
ATOM 1400 C CA . ASN A 1 175 ? 12.672 3.601 -14.439 1.00 94.56 175 ASN A CA 1
ATOM 1401 C C . ASN A 1 175 ? 12.680 2.172 -13.884 1.00 94.56 175 ASN A C 1
ATOM 1403 O O . ASN A 1 175 ? 11.836 1.802 -13.062 1.00 94.56 175 ASN A O 1
ATOM 1407 N N . THR A 1 176 ? 13.678 1.396 -14.287 1.00 94.50 176 THR A N 1
ATOM 1408 C CA . THR A 1 176 ? 13.969 0.061 -13.766 1.00 94.50 176 THR A CA 1
ATOM 1409 C C . THR A 1 176 ? 15.478 -0.141 -13.663 1.00 94.50 176 THR A C 1
ATOM 1411 O O . THR A 1 176 ? 16.237 0.567 -14.318 1.00 94.50 176 THR A O 1
ATOM 1414 N N . ASN A 1 177 ? 15.927 -1.100 -12.853 1.00 91.88 177 ASN A N 1
ATOM 1415 C CA . ASN A 1 177 ? 17.341 -1.464 -12.770 1.00 91.88 177 ASN A CA 1
ATOM 1416 C C . ASN A 1 177 ? 17.518 -2.917 -13.219 1.00 91.88 177 ASN A C 1
ATOM 1418 O O . ASN A 1 177 ? 16.782 -3.779 -12.725 1.00 91.88 177 ASN A O 1
ATOM 1422 N N . PRO A 1 178 ? 18.504 -3.229 -14.077 1.00 88.06 178 PRO A N 1
ATOM 1423 C CA . PRO A 1 178 ? 18.862 -4.609 -14.380 1.00 88.06 178 PRO A CA 1
ATOM 1424 C C . PRO A 1 178 ? 19.150 -5.400 -13.101 1.00 88.06 178 PRO A C 1
ATOM 1426 O O . PRO A 1 178 ? 19.844 -4.913 -12.207 1.00 88.06 178 PRO A O 1
ATOM 1429 N N . LEU A 1 179 ? 18.672 -6.646 -13.036 1.00 85.19 179 LEU A N 1
ATOM 1430 C CA . LEU A 1 179 ? 18.833 -7.511 -11.858 1.00 85.19 179 LEU A CA 1
ATOM 1431 C C . LEU A 1 179 ? 20.301 -7.690 -11.437 1.00 85.19 179 LEU A C 1
ATOM 1433 O O . LEU A 1 179 ? 20.611 -7.757 -10.250 1.00 85.19 179 LEU A O 1
ATOM 1437 N N . GLU A 1 180 ? 21.203 -7.742 -12.414 1.00 82.12 180 GLU A N 1
ATOM 1438 C CA . GLU A 1 180 ? 22.639 -7.967 -12.219 1.00 82.12 180 GLU A CA 1
ATOM 1439 C C . GLU A 1 180 ? 23.387 -6.704 -11.765 1.00 82.12 180 GLU A C 1
ATOM 1441 O O . GLU A 1 180 ? 24.414 -6.787 -11.091 1.00 82.12 180 GLU A O 1
ATOM 1446 N N . ARG A 1 181 ? 22.883 -5.515 -12.125 1.00 82.38 181 ARG A N 1
ATOM 1447 C CA . ARG A 1 181 ? 23.566 -4.231 -11.917 1.00 82.38 181 ARG A CA 1
ATOM 1448 C C . ARG A 1 181 ? 22.703 -3.305 -11.072 1.00 82.38 181 ARG A C 1
ATOM 1450 O O . ARG A 1 181 ? 21.977 -2.467 -11.594 1.00 82.38 181 ARG A O 1
ATOM 1457 N N . LYS A 1 182 ? 22.864 -3.391 -9.748 1.00 74.25 182 LYS A N 1
ATOM 1458 C CA . LYS A 1 182 ? 22.103 -2.576 -8.780 1.00 74.25 182 LYS A CA 1
ATOM 1459 C C . LYS A 1 182 ? 22.197 -1.063 -9.025 1.00 74.25 182 LYS A C 1
ATOM 1461 O O . LYS A 1 182 ? 21.219 -0.364 -8.780 1.00 74.25 182 LYS A O 1
ATOM 1466 N N . ASN A 1 183 ? 23.338 -0.586 -9.526 1.00 79.25 183 ASN A N 1
ATOM 1467 C CA . ASN A 1 183 ? 23.615 0.841 -9.733 1.00 79.25 183 ASN A CA 1
ATOM 1468 C C . ASN A 1 183 ? 23.261 1.341 -11.144 1.00 79.25 183 ASN A C 1
ATOM 1470 O O . ASN A 1 183 ? 23.421 2.526 -11.420 1.00 79.25 183 ASN A O 1
ATOM 1474 N N . ALA A 1 184 ? 22.828 0.461 -12.051 1.00 85.69 184 ALA A N 1
ATOM 1475 C CA . ALA A 1 184 ? 22.399 0.867 -13.384 1.00 85.69 184 ALA A CA 1
ATOM 1476 C C . ALA A 1 184 ? 20.903 1.193 -13.357 1.00 85.69 184 ALA A C 1
ATOM 1478 O O . ALA A 1 184 ? 20.121 0.381 -12.874 1.00 85.69 184 ALA A O 1
ATOM 1479 N N . SER A 1 185 ? 20.524 2.356 -13.888 1.00 87.69 185 SER A N 1
ATOM 1480 C CA . SER A 1 185 ? 19.129 2.757 -14.090 1.00 87.69 185 SER A CA 1
ATOM 1481 C C . SER A 1 185 ? 18.846 2.833 -15.582 1.00 87.69 185 SER A C 1
ATOM 1483 O O . SER A 1 185 ? 19.605 3.437 -16.341 1.00 87.69 185 SER A O 1
ATOM 1485 N N . GLU A 1 186 ? 17.762 2.197 -15.997 1.00 91.62 186 GLU A N 1
ATOM 1486 C CA . GLU A 1 186 ? 17.283 2.156 -17.369 1.00 91.62 186 GLU A CA 1
ATOM 1487 C C . GLU A 1 186 ? 15.875 2.749 -17.413 1.00 91.62 186 GLU A C 1
ATOM 1489 O O . GLU A 1 186 ? 15.038 2.478 -16.550 1.00 91.62 186 GLU A O 1
ATOM 1494 N N . SER A 1 187 ? 15.611 3.580 -18.421 1.00 93.56 187 SER A N 1
ATOM 1495 C CA . SER A 1 187 ? 14.296 4.182 -18.627 1.00 93.56 187 SER A CA 1
ATOM 1496 C C . SER A 1 187 ? 13.610 3.541 -19.825 1.00 93.56 187 SER A C 1
ATOM 1498 O O . SER A 1 187 ? 14.191 3.433 -20.905 1.00 93.56 187 SER A O 1
ATOM 1500 N N . THR A 1 188 ? 12.364 3.120 -19.638 1.00 95.56 188 THR A N 1
ATOM 1501 C CA . THR A 1 188 ? 11.544 2.476 -20.671 1.00 95.56 188 THR A CA 1
ATOM 1502 C C . THR A 1 188 ? 10.096 2.961 -20.574 1.00 95.56 188 THR A C 1
ATOM 1504 O O . THR A 1 188 ? 9.744 3.707 -19.660 1.00 95.56 188 THR A O 1
ATOM 1507 N N . SER A 1 189 ? 9.250 2.598 -21.536 1.00 97.00 189 SER A N 1
ATOM 1508 C CA . SER A 1 189 ? 7.806 2.812 -21.423 1.00 97.00 189 SER A CA 1
ATOM 1509 C C . SER A 1 189 ? 7.177 1.752 -20.514 1.00 97.00 189 SER A C 1
ATOM 1511 O O . SER A 1 189 ? 7.636 0.607 -20.471 1.00 97.00 189 SER A O 1
ATOM 1513 N N . ILE A 1 190 ? 6.112 2.107 -19.793 1.00 96.94 190 ILE A N 1
ATOM 1514 C CA . ILE A 1 190 ? 5.415 1.155 -18.917 1.00 96.94 190 ILE A CA 1
ATOM 1515 C C . ILE A 1 190 ? 4.780 -0.005 -19.694 1.00 96.94 190 ILE A C 1
ATOM 1517 O O . ILE A 1 190 ? 4.718 -1.117 -19.178 1.00 96.94 190 ILE A O 1
ATOM 1521 N N . SER A 1 191 ? 4.368 0.227 -20.944 1.00 97.50 191 SER A N 1
ATOM 1522 C CA . SER A 1 191 ? 3.888 -0.819 -21.856 1.00 97.50 191 SER A CA 1
ATOM 1523 C C . SER A 1 191 ? 4.944 -1.902 -22.074 1.00 97.50 191 SER A C 1
ATOM 1525 O O . SER A 1 191 ? 4.699 -3.075 -21.798 1.00 97.50 191 SER A O 1
ATOM 1527 N N . ARG A 1 192 ? 6.158 -1.502 -22.466 1.00 97.50 192 ARG A N 1
ATOM 1528 C CA . ARG A 1 192 ? 7.278 -2.423 -22.681 1.00 97.50 192 ARG A CA 1
ATOM 1529 C C . ARG A 1 192 ? 7.726 -3.094 -21.384 1.00 97.50 192 ARG A C 1
ATOM 1531 O O . ARG A 1 192 ? 7.943 -4.300 -21.371 1.00 97.50 192 ARG A O 1
ATOM 1538 N N . TYR A 1 193 ? 7.812 -2.327 -20.295 1.00 97.19 193 TYR A N 1
ATOM 1539 C CA . TYR A 1 193 ? 8.123 -2.870 -18.970 1.00 97.19 193 TYR A CA 1
ATOM 1540 C C . TYR A 1 193 ? 7.133 -3.976 -18.568 1.00 97.19 193 TYR A C 1
ATOM 1542 O O . TYR A 1 193 ? 7.546 -5.057 -18.159 1.00 97.19 193 TYR A O 1
ATOM 1550 N N . SER A 1 194 ? 5.832 -3.720 -18.731 1.00 97.38 194 SER A N 1
ATOM 1551 C CA . SER A 1 194 ? 4.757 -4.673 -18.447 1.00 97.38 194 SER A CA 1
ATOM 1552 C C . SER A 1 194 ? 4.912 -5.959 -19.265 1.00 97.38 194 SER A C 1
ATOM 1554 O O . SER A 1 194 ? 4.919 -7.053 -18.701 1.00 97.38 194 SER A O 1
ATOM 1556 N N . GLU A 1 195 ? 5.138 -5.848 -20.579 1.00 97.25 195 GLU A N 1
ATOM 1557 C CA . GLU A 1 195 ? 5.371 -7.013 -21.438 1.00 97.25 195 GLU A CA 1
ATOM 1558 C C . GLU A 1 195 ? 6.565 -7.865 -20.993 1.00 97.25 195 GLU A C 1
ATOM 1560 O O . GLU A 1 195 ? 6.462 -9.094 -20.962 1.00 97.25 195 GLU A O 1
ATOM 1565 N N . ASP A 1 196 ? 7.693 -7.231 -20.665 1.00 96.44 196 ASP A N 1
ATOM 1566 C CA . ASP A 1 196 ? 8.912 -7.928 -20.248 1.00 96.44 196 ASP A CA 1
ATOM 1567 C C . ASP A 1 196 ? 8.720 -8.621 -18.889 1.00 96.44 196 ASP A C 1
ATOM 1569 O O . ASP A 1 196 ? 9.114 -9.779 -18.722 1.00 96.44 196 ASP A O 1
ATOM 1573 N N . VAL A 1 197 ? 8.021 -7.970 -17.950 1.00 96.50 197 VAL A N 1
ATOM 1574 C CA . VAL A 1 197 ? 7.625 -8.577 -16.670 1.00 96.50 197 VAL A CA 1
ATOM 1575 C C . VAL A 1 197 ? 6.739 -9.800 -16.891 1.00 96.50 197 VAL A C 1
ATOM 1577 O O . VAL A 1 197 ? 7.021 -10.855 -16.323 1.00 96.50 197 VAL A O 1
ATOM 1580 N N . PHE A 1 198 ? 5.706 -9.704 -17.734 1.00 95.94 198 PHE A N 1
ATOM 1581 C CA . PHE A 1 198 ? 4.797 -10.825 -17.989 1.00 95.94 198 PHE A CA 1
ATOM 1582 C C . PHE A 1 198 ? 5.474 -11.990 -18.714 1.00 95.94 198 PHE A C 1
ATOM 1584 O O . PHE A 1 198 ? 5.208 -13.145 -18.379 1.00 95.94 198 PHE A O 1
ATOM 1591 N N . LYS A 1 199 ? 6.379 -11.713 -19.661 1.00 96.75 199 LYS A N 1
ATOM 1592 C CA . LYS A 1 199 ? 7.195 -12.746 -20.327 1.00 96.75 199 LYS A CA 1
ATOM 1593 C C . LYS A 1 199 ? 8.131 -13.452 -19.343 1.00 96.75 199 LYS A C 1
ATOM 1595 O O . LYS A 1 199 ? 8.341 -14.657 -19.459 1.00 96.75 199 LYS A O 1
ATOM 1600 N N . ALA A 1 200 ? 8.686 -12.711 -18.384 1.00 94.94 200 ALA A N 1
ATOM 1601 C CA . ALA A 1 200 ? 9.641 -13.222 -17.403 1.00 94.94 200 ALA A CA 1
ATOM 1602 C C . ALA A 1 200 ? 8.993 -13.750 -16.109 1.00 94.94 200 ALA A C 1
ATOM 1604 O O . ALA A 1 200 ? 9.714 -14.198 -15.210 1.00 94.94 200 ALA A O 1
ATOM 1605 N N . TYR A 1 201 ? 7.665 -13.680 -15.979 1.00 96.38 201 TYR A N 1
ATOM 1606 C CA . TYR A 1 201 ? 6.935 -14.114 -14.791 1.00 96.38 201 TYR A CA 1
ATOM 1607 C C . TYR A 1 201 ? 6.838 -15.638 -14.720 1.00 96.38 201 TYR A C 1
ATOM 1609 O O . TYR A 1 201 ? 6.438 -16.314 -15.668 1.00 96.38 201 TYR A O 1
ATOM 1617 N N . THR A 1 202 ? 7.179 -16.213 -13.571 1.00 94.25 202 THR A N 1
ATOM 1618 C CA . THR A 1 202 ? 7.047 -17.647 -13.306 1.00 94.25 202 THR A CA 1
ATOM 1619 C C . THR A 1 202 ? 6.888 -17.884 -11.806 1.00 94.25 202 THR A C 1
ATOM 1621 O O . THR A 1 202 ? 7.737 -17.487 -11.014 1.00 94.25 202 THR A O 1
ATOM 1624 N N . ARG A 1 203 ? 5.820 -18.594 -11.409 1.00 93.75 203 ARG A N 1
ATOM 1625 C CA . ARG A 1 203 ? 5.601 -19.102 -10.034 1.00 93.75 203 ARG A CA 1
ATOM 1626 C C . ARG A 1 203 ? 5.752 -18.039 -8.927 1.00 93.75 203 ARG A C 1
ATOM 1628 O O . ARG A 1 203 ? 6.366 -18.302 -7.899 1.00 93.75 203 ARG A O 1
ATOM 1635 N N . GLY A 1 204 ? 5.179 -16.851 -9.121 1.00 92.94 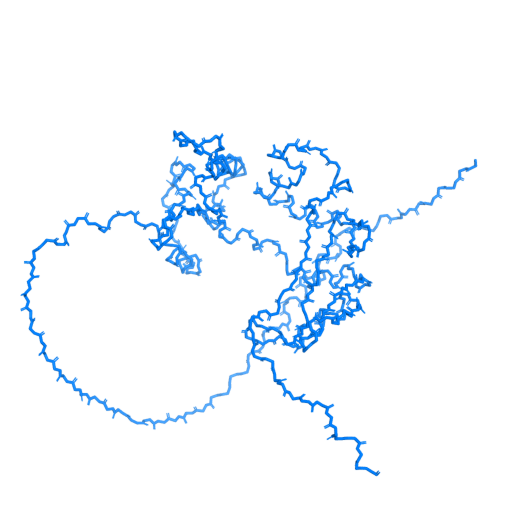204 GLY A N 1
ATOM 1636 C CA . GLY A 1 204 ? 5.140 -15.804 -8.089 1.00 92.94 204 GLY A CA 1
ATOM 1637 C C . GLY A 1 204 ? 6.310 -14.818 -8.099 1.00 92.94 204 GLY A C 1
ATOM 1638 O O . GLY A 1 204 ? 6.275 -13.852 -7.344 1.00 92.94 204 GLY A O 1
ATOM 1639 N N . ILE A 1 205 ? 7.302 -15.009 -8.970 1.00 95.31 205 ILE A N 1
ATOM 1640 C CA . ILE A 1 205 ? 8.418 -14.076 -9.183 1.00 95.31 205 ILE A CA 1
ATOM 1641 C C . ILE A 1 205 ? 8.546 -13.742 -10.669 1.00 95.31 205 ILE A C 1
ATOM 1643 O O . ILE A 1 205 ? 8.020 -14.463 -11.518 1.00 95.31 205 ILE A O 1
ATOM 1647 N N . PHE A 1 206 ? 9.259 -12.668 -11.004 1.00 94.69 206 PHE A N 1
ATOM 1648 C CA . PHE A 1 206 ? 9.604 -12.358 -12.393 1.00 94.69 206 PHE A CA 1
ATOM 1649 C C . PHE A 1 206 ? 11.095 -12.064 -12.540 1.00 94.69 206 PHE A C 1
ATOM 1651 O O . PHE A 1 206 ? 11.701 -11.424 -11.684 1.00 94.69 206 PHE A O 1
ATOM 1658 N N . ARG A 1 207 ? 11.710 -12.542 -13.626 1.00 93.38 207 ARG A N 1
ATOM 1659 C CA . ARG A 1 207 ? 13.143 -12.343 -13.915 1.00 93.38 207 ARG A CA 1
ATOM 1660 C C . ARG A 1 207 ? 13.388 -11.042 -14.680 1.00 93.38 207 ARG A C 1
ATOM 1662 O O . ARG A 1 207 ? 13.922 -11.047 -15.784 1.00 93.38 207 ARG A O 1
ATOM 1669 N N . PHE A 1 208 ? 12.973 -9.930 -14.085 1.00 93.69 208 PHE A N 1
ATOM 1670 C CA . PHE A 1 208 ? 13.176 -8.589 -14.626 1.00 93.69 208 PHE A CA 1
ATOM 1671 C C . PHE A 1 208 ? 13.395 -7.572 -13.500 1.00 93.69 208 PHE A C 1
ATOM 1673 O O . PHE A 1 208 ? 13.148 -7.866 -12.330 1.00 93.69 208 PHE A O 1
ATOM 1680 N N . GLY A 1 209 ? 13.884 -6.381 -13.844 1.00 93.75 209 GLY A N 1
ATOM 1681 C CA . GLY A 1 209 ? 14.144 -5.316 -12.879 1.00 93.75 209 GLY A CA 1
ATOM 1682 C C . GLY A 1 209 ? 12.883 -4.827 -12.149 1.00 93.75 209 GLY A C 1
ATOM 1683 O O . GLY A 1 209 ? 11.770 -4.949 -12.673 1.00 93.75 209 GLY A O 1
ATOM 1684 N N . PRO A 1 210 ? 13.012 -4.249 -10.939 1.00 95.44 210 PRO A N 1
ATOM 1685 C CA . PRO A 1 210 ? 11.869 -3.672 -10.237 1.00 95.44 210 PRO A CA 1
ATOM 1686 C C . PRO A 1 210 ? 11.325 -2.452 -10.992 1.00 95.44 210 PRO A C 1
ATOM 1688 O O . PRO A 1 210 ? 12.061 -1.790 -11.724 1.00 95.44 210 PRO A O 1
ATOM 1691 N N . LEU A 1 211 ? 10.055 -2.126 -10.772 1.00 95.69 211 LEU A N 1
ATOM 1692 C CA . LEU A 1 211 ? 9.495 -0.839 -11.169 1.00 95.69 211 LEU A CA 1
ATOM 1693 C C . LEU A 1 211 ? 9.795 0.140 -10.041 1.00 95.69 211 LEU A C 1
ATOM 1695 O O . LEU A 1 211 ? 9.320 -0.062 -8.919 1.00 95.69 211 LEU A O 1
ATOM 1699 N N . HIS A 1 212 ? 10.591 1.170 -10.324 1.00 94.62 212 HIS A N 1
ATOM 1700 C CA . HIS A 1 212 ? 10.789 2.258 -9.368 1.00 94.62 212 HIS A CA 1
ATOM 1701 C C . HIS A 1 212 ? 9.492 3.026 -9.145 1.00 94.62 212 HIS A C 1
ATOM 1703 O O . HIS A 1 212 ? 8.605 3.018 -9.997 1.00 94.62 212 HIS A O 1
ATOM 1709 N N . ALA A 1 213 ? 9.394 3.675 -7.986 1.00 94.25 213 ALA A N 1
ATOM 1710 C CA . ALA A 1 213 ? 8.202 4.404 -7.589 1.00 94.25 213 ALA A CA 1
ATOM 1711 C C . ALA A 1 213 ? 7.772 5.413 -8.661 1.00 94.25 213 ALA A C 1
ATOM 1713 O O . ALA A 1 213 ? 8.574 6.222 -9.131 1.00 94.25 213 ALA A O 1
ATOM 1714 N N . ILE A 1 214 ? 6.493 5.346 -9.021 1.00 94.50 214 ILE A N 1
ATOM 1715 C CA . ILE A 1 214 ? 5.814 6.332 -9.850 1.00 94.50 214 ILE A CA 1
ATOM 1716 C C . ILE A 1 214 ? 4.770 7.061 -9.010 1.00 94.50 214 ILE A C 1
ATOM 1718 O O . ILE A 1 214 ? 3.949 6.429 -8.346 1.00 94.50 214 ILE A O 1
ATOM 1722 N N . SER A 1 215 ? 4.789 8.388 -9.038 1.00 94.44 215 SER A N 1
ATOM 1723 C CA . SER A 1 215 ? 3.765 9.2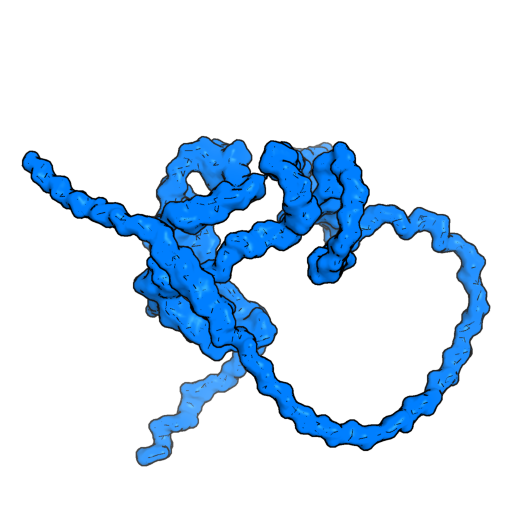07 -8.392 1.00 94.44 215 SER A CA 1
ATOM 1724 C C . SER A 1 215 ? 2.485 9.238 -9.225 1.00 94.44 215 SER A C 1
ATOM 1726 O O . SER A 1 215 ? 2.538 9.368 -10.454 1.00 94.44 215 SER A O 1
ATOM 1728 N N . ILE A 1 216 ? 1.332 9.128 -8.557 1.00 94.06 216 ILE A N 1
ATOM 1729 C CA . ILE A 1 216 ? 0.010 9.281 -9.195 1.00 94.06 216 ILE A CA 1
ATOM 1730 C C . ILE A 1 216 ? -0.626 10.660 -8.956 1.00 94.06 216 ILE A C 1
ATOM 1732 O O . ILE A 1 216 ? -1.714 10.940 -9.465 1.00 94.06 216 ILE A O 1
ATOM 1736 N N . VAL A 1 217 ? 0.058 11.520 -8.196 1.00 93.38 217 VAL A N 1
ATOM 1737 C CA . VAL A 1 217 ? -0.347 12.901 -7.879 1.00 93.38 217 VAL A CA 1
ATOM 1738 C C . VAL A 1 217 ? 0.475 13.944 -8.642 1.00 93.38 217 VAL A C 1
ATOM 1740 O O . VAL A 1 217 ? 0.454 15.129 -8.332 1.00 93.38 217 VAL A O 1
ATOM 1743 N N . GLY A 1 218 ? 1.165 13.514 -9.700 1.00 85.50 218 GLY A N 1
ATOM 1744 C CA . GLY A 1 218 ? 2.048 14.363 -10.495 1.00 85.50 218 GLY A CA 1
ATOM 1745 C C . GLY A 1 218 ? 3.514 14.240 -10.087 1.00 85.50 218 GLY A C 1
ATOM 1746 O O . GLY A 1 218 ? 3.865 13.579 -9.115 1.00 85.50 218 GLY A O 1
ATOM 1747 N N . THR A 1 219 ? 4.390 14.827 -10.894 1.00 80.88 219 THR A N 1
ATOM 1748 C CA . THR A 1 219 ? 5.845 14.705 -10.750 1.00 80.88 219 THR A CA 1
ATOM 1749 C C . THR A 1 219 ? 6.433 15.950 -10.107 1.00 80.88 219 THR A C 1
ATOM 1751 O O . THR A 1 219 ? 6.207 17.054 -10.610 1.00 80.88 219 THR A O 1
ATOM 1754 N N . LYS A 1 220 ? 7.257 15.777 -9.069 1.00 73.94 220 LYS A N 1
ATOM 1755 C CA . LYS A 1 220 ? 8.112 16.843 -8.532 1.00 73.94 220 LYS A CA 1
ATOM 1756 C C . LYS A 1 220 ? 9.581 16.433 -8.667 1.00 73.94 220 LYS A C 1
ATOM 1758 O O . LYS A 1 220 ? 9.975 15.338 -8.282 1.00 73.94 220 LYS A O 1
ATOM 1763 N N . GLY A 1 221 ? 10.404 17.309 -9.243 1.00 76.19 221 GLY A N 1
ATOM 1764 C CA . GLY A 1 221 ? 11.837 17.054 -9.427 1.00 76.19 221 GLY A CA 1
ATOM 1765 C C . GLY A 1 221 ? 12.137 15.845 -10.324 1.00 76.19 221 GLY A C 1
ATOM 1766 O O . GLY A 1 221 ? 11.707 15.800 -11.474 1.00 76.19 221 GLY A O 1
ATOM 1767 N N . GLU A 1 222 ? 12.912 14.889 -9.805 1.00 72.50 222 GLU A N 1
ATOM 1768 C CA . GLU A 1 222 ? 13.388 13.702 -10.540 1.00 72.50 222 GLU A CA 1
ATOM 1769 C C . GLU A 1 222 ? 12.384 12.534 -10.565 1.00 72.50 222 GLU A C 1
ATOM 1771 O O . GLU A 1 222 ? 12.633 11.506 -11.204 1.00 72.50 222 GLU A O 1
ATOM 1776 N N . GLU A 1 223 ? 11.244 12.673 -9.885 1.00 78.62 223 GLU A N 1
ATOM 1777 C CA . GLU A 1 223 ? 10.223 11.634 -9.827 1.00 78.62 223 GLU A CA 1
ATOM 1778 C C . GLU A 1 223 ? 9.602 11.364 -11.200 1.00 78.62 223 GLU A C 1
ATOM 1780 O O . GLU A 1 223 ? 9.373 12.253 -12.026 1.00 78.62 223 GLU A O 1
ATOM 1785 N N . ARG A 1 224 ? 9.283 10.093 -11.439 1.00 86.25 224 ARG A N 1
ATOM 1786 C CA . ARG A 1 224 ? 8.452 9.678 -12.569 1.00 86.25 224 ARG A CA 1
ATOM 1787 C C . ARG A 1 224 ? 7.014 9.557 -12.095 1.00 86.25 224 ARG A C 1
ATOM 1789 O O . ARG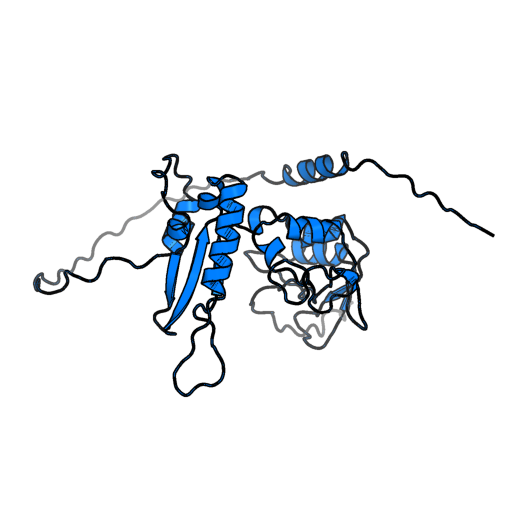 A 1 224 ? 6.763 9.246 -10.935 1.00 86.25 224 ARG A O 1
ATOM 1796 N N . GLY A 1 225 ? 6.059 9.786 -12.982 1.00 88.56 225 GLY A N 1
ATOM 1797 C CA . GLY A 1 225 ? 4.660 9.736 -12.595 1.00 88.56 225 GLY A CA 1
ATOM 1798 C C . GLY A 1 225 ? 3.737 10.424 -13.576 1.00 88.56 225 GLY A C 1
ATOM 1799 O O . GLY A 1 225 ? 4.155 10.942 -14.612 1.00 88.56 225 GLY A O 1
ATOM 1800 N N . CYS A 1 226 ? 2.464 10.418 -13.223 1.00 88.56 226 CYS A N 1
ATOM 1801 C CA . CYS A 1 226 ? 1.422 11.160 -13.910 1.00 88.56 226 CYS A CA 1
ATOM 1802 C C . CYS A 1 226 ? 0.369 11.568 -12.885 1.00 88.56 226 CYS A C 1
ATOM 1804 O O . CYS A 1 226 ? 0.191 10.886 -11.882 1.00 88.56 226 CYS A O 1
ATOM 1806 N N . PHE A 1 227 ? -0.338 12.667 -13.123 1.00 92.81 227 PHE A N 1
ATOM 1807 C CA . PHE A 1 227 ? -1.534 12.948 -12.343 1.00 92.81 227 PHE A CA 1
ATOM 1808 C C . PHE A 1 227 ? -2.696 12.124 -12.907 1.00 92.81 227 PHE A C 1
ATOM 1810 O O . PHE A 1 227 ? -3.039 12.274 -14.084 1.00 92.81 227 PHE A O 1
ATOM 1817 N N . SER A 1 228 ? -3.299 11.246 -12.099 1.00 92.69 228 SER A N 1
ATOM 1818 C CA . SER A 1 228 ? -4.381 10.363 -12.556 1.00 92.69 228 SER A CA 1
ATOM 1819 C C . SER A 1 228 ? -5.619 10.459 -11.672 1.00 92.69 228 SER A C 1
ATOM 1821 O O . SER A 1 228 ? -5.735 9.780 -10.654 1.00 92.69 228 SER A O 1
ATOM 1823 N N . ASN A 1 229 ? -6.605 11.241 -12.118 1.00 93.88 229 ASN A N 1
ATOM 1824 C CA . ASN A 1 229 ? -7.916 11.311 -11.464 1.00 93.88 229 ASN A CA 1
ATOM 1825 C C . ASN A 1 229 ? -8.589 9.937 -11.342 1.00 93.88 229 ASN A C 1
ATOM 1827 O O . ASN A 1 229 ? -9.248 9.668 -10.343 1.00 93.88 229 ASN A O 1
ATOM 1831 N N . ASP A 1 230 ? -8.431 9.065 -12.338 1.00 93.81 230 ASP A N 1
ATOM 1832 C CA . ASP A 1 230 ? -9.086 7.756 -12.341 1.00 93.81 230 ASP A CA 1
ATOM 1833 C C . ASP A 1 230 ? -8.504 6.830 -11.268 1.00 93.81 230 ASP A C 1
ATOM 1835 O O . ASP A 1 230 ? -9.259 6.174 -10.549 1.00 93.81 230 ASP A O 1
ATOM 1839 N N . LEU A 1 231 ? -7.176 6.821 -11.098 1.00 94.00 231 LEU A N 1
ATOM 1840 C CA . LEU A 1 231 ? -6.526 6.063 -10.025 1.00 94.00 231 LEU A CA 1
ATOM 1841 C C . LEU A 1 231 ? -6.857 6.633 -8.645 1.00 94.00 231 LEU A C 1
ATOM 1843 O O . LEU A 1 231 ? -7.136 5.865 -7.726 1.00 94.00 231 LEU A O 1
ATOM 1847 N N . LEU A 1 232 ? -6.885 7.962 -8.498 1.00 95.31 232 LEU A N 1
ATOM 1848 C CA . LEU A 1 232 ? -7.272 8.593 -7.235 1.00 95.31 232 LEU A CA 1
ATOM 1849 C C . LEU A 1 232 ? -8.718 8.249 -6.863 1.00 95.31 232 LEU A C 1
ATOM 1851 O O . LEU A 1 232 ? -8.962 7.767 -5.759 1.00 95.31 232 LEU A O 1
ATOM 1855 N N . ARG A 1 233 ? -9.662 8.357 -7.806 1.00 95.19 233 ARG A N 1
ATOM 1856 C CA . ARG A 1 233 ? -11.061 7.943 -7.596 1.00 95.19 233 ARG A CA 1
ATOM 1857 C C . ARG A 1 233 ? -11.186 6.464 -7.254 1.00 95.19 233 ARG A C 1
ATOM 1859 O O . ARG A 1 233 ? -12.034 6.091 -6.449 1.00 95.19 233 ARG A O 1
ATOM 1866 N N . MET A 1 234 ? -10.362 5.613 -7.861 1.00 94.69 234 MET A N 1
ATOM 1867 C CA . MET A 1 234 ? -10.335 4.183 -7.566 1.00 94.69 234 MET A CA 1
ATOM 1868 C C . MET A 1 234 ? -9.884 3.918 -6.125 1.00 94.69 234 MET A C 1
ATOM 1870 O O . MET A 1 234 ? -10.543 3.154 -5.420 1.00 94.69 234 MET A O 1
ATOM 1874 N N . ILE A 1 235 ? -8.830 4.595 -5.661 1.00 94.75 235 ILE A N 1
ATOM 1875 C CA . ILE A 1 235 ? -8.363 4.537 -4.267 1.00 94.75 235 ILE A CA 1
ATOM 1876 C C . ILE A 1 235 ? -9.443 5.070 -3.315 1.00 94.75 235 ILE A C 1
ATOM 1878 O O . ILE A 1 235 ? -9.788 4.410 -2.338 1.00 94.75 235 ILE A O 1
ATOM 1882 N N . GLU A 1 236 ? -10.037 6.221 -3.622 1.00 94.81 236 GLU A N 1
ATOM 1883 C CA . GLU A 1 236 ? -11.071 6.867 -2.800 1.00 94.81 236 GLU A CA 1
ATOM 1884 C C . GLU A 1 236 ? -12.424 6.142 -2.818 1.00 94.81 236 GLU A C 1
ATOM 1886 O O . GLU A 1 236 ? -13.277 6.380 -1.957 1.00 94.81 236 GLU A O 1
ATOM 1891 N N . SER A 1 237 ? -12.642 5.239 -3.776 1.00 94.06 237 SER A N 1
ATOM 1892 C CA . SER A 1 237 ? -13.815 4.361 -3.777 1.00 94.06 237 SER A CA 1
ATOM 1893 C C . SER A 1 237 ? -13.760 3.326 -2.647 1.00 94.06 237 SER A C 1
ATOM 1895 O O . SER A 1 237 ? -14.802 2.817 -2.217 1.00 94.06 237 SER A O 1
ATOM 1897 N N . ASP A 1 238 ? -12.562 3.031 -2.131 1.00 95.06 238 ASP A N 1
ATOM 1898 C CA . ASP A 1 238 ? -12.394 2.159 -0.981 1.00 95.06 238 ASP A CA 1
ATOM 1899 C C . ASP A 1 238 ? -12.738 2.910 0.326 1.00 95.06 238 ASP A C 1
ATOM 1901 O O . ASP A 1 238 ? -12.201 3.987 0.604 1.00 95.06 238 ASP A O 1
ATOM 1905 N N . PRO A 1 239 ? -13.639 2.366 1.167 1.00 94.44 239 PRO A N 1
ATOM 1906 C CA . PRO A 1 239 ? -14.121 3.047 2.362 1.00 94.44 239 PRO A CA 1
ATOM 1907 C C . PRO A 1 239 ? -13.057 3.176 3.457 1.00 94.44 239 PRO A C 1
ATOM 1909 O O . PRO A 1 239 ? -13.249 3.993 4.360 1.00 94.44 239 PRO A O 1
ATOM 1912 N N . PHE A 1 240 ? -11.976 2.388 3.404 1.00 96.50 240 PHE A N 1
ATOM 1913 C CA . PHE A 1 240 ? -10.838 2.545 4.301 1.00 96.50 240 PHE A CA 1
ATOM 1914 C C . PHE A 1 240 ? -9.876 3.589 3.745 1.00 96.50 240 PHE A C 1
ATOM 1916 O O . PHE A 1 240 ? -9.610 4.578 4.426 1.00 96.50 240 PHE A O 1
ATOM 1923 N N . LEU A 1 241 ? -9.399 3.405 2.508 1.00 96.06 241 LEU A N 1
ATOM 1924 C CA . LEU A 1 241 ? -8.364 4.270 1.930 1.00 96.06 241 LEU A CA 1
ATOM 1925 C C . LEU A 1 241 ? -8.808 5.732 1.854 1.00 96.06 241 LEU A C 1
ATOM 1927 O O . LEU A 1 241 ? -8.039 6.604 2.242 1.00 96.06 241 LEU A O 1
ATOM 1931 N N . ARG A 1 242 ? -10.071 6.001 1.490 1.00 95.38 242 ARG A N 1
ATOM 1932 C CA . ARG A 1 242 ? -10.672 7.350 1.491 1.00 95.38 242 ARG A CA 1
ATOM 1933 C C . ARG A 1 242 ? -10.448 8.145 2.782 1.00 95.38 242 ARG A C 1
ATOM 1935 O O . ARG A 1 242 ? -10.387 9.370 2.747 1.00 95.38 242 ARG A O 1
ATOM 1942 N N . LEU A 1 243 ? -10.408 7.475 3.934 1.00 97.12 243 LEU A N 1
ATOM 1943 C CA . LEU A 1 243 ? -10.238 8.151 5.220 1.00 97.12 243 LEU A CA 1
ATOM 1944 C C . LEU A 1 243 ? -8.782 8.540 5.491 1.00 97.12 243 LEU A C 1
ATOM 1946 O O . LEU A 1 243 ? -8.556 9.499 6.225 1.00 97.12 243 LEU A O 1
ATOM 1950 N N . VAL A 1 244 ? -7.828 7.805 4.913 1.00 96.81 244 VAL A N 1
ATOM 1951 C CA . VAL A 1 244 ? -6.394 7.867 5.240 1.00 96.81 244 VAL A CA 1
ATOM 1952 C C . VAL A 1 244 ? -5.505 8.278 4.066 1.00 96.81 244 VAL A C 1
ATOM 1954 O O . VAL A 1 244 ? -4.284 8.214 4.182 1.00 96.81 244 VAL A O 1
ATOM 1957 N N . THR A 1 245 ? -6.077 8.708 2.939 1.00 96.56 245 THR A N 1
ATOM 1958 C CA . THR A 1 245 ? -5.299 9.435 1.927 1.00 96.56 245 THR A CA 1
ATOM 1959 C C . THR A 1 245 ? -4.683 10.701 2.547 1.00 96.56 245 THR A C 1
ATOM 1961 O O . THR A 1 245 ? -5.190 11.189 3.563 1.00 96.56 245 THR A O 1
ATOM 1964 N N . PRO A 1 246 ? -3.630 11.288 1.946 1.00 96.44 246 PRO A N 1
ATOM 1965 C CA . PRO A 1 246 ? -3.006 12.504 2.478 1.00 96.44 246 PRO A CA 1
ATOM 1966 C C . PRO A 1 246 ? -3.977 13.680 2.671 1.00 96.44 246 PRO A C 1
ATOM 1968 O O . PRO A 1 246 ? -3.799 14.484 3.578 1.00 96.44 246 PRO A O 1
ATOM 1971 N N . TRP A 1 247 ? -5.043 13.750 1.874 1.00 96.62 247 TRP A N 1
ATOM 1972 C CA . TRP A 1 247 ? -6.126 14.741 1.970 1.00 96.62 247 TRP A CA 1
ATOM 1973 C C . TRP A 1 247 ? -7.423 14.174 2.576 1.00 96.62 247 TRP A C 1
ATOM 1975 O O . TRP A 1 247 ? -8.461 14.842 2.572 1.00 96.62 247 TRP A O 1
ATOM 1985 N N . GLY A 1 248 ? -7.385 12.938 3.074 1.00 96.69 248 GLY A N 1
ATOM 1986 C CA . GLY A 1 248 ? -8.517 12.239 3.669 1.00 96.69 248 GLY A CA 1
ATOM 1987 C C . GLY A 1 248 ? -8.912 12.808 5.031 1.00 96.69 248 GLY A C 1
ATOM 1988 O O . GLY A 1 248 ? -8.160 13.534 5.677 1.00 96.69 248 GLY A O 1
ATOM 1989 N N . ALA A 1 249 ? -10.105 12.444 5.500 1.00 96.94 249 ALA A N 1
ATOM 1990 C CA . ALA A 1 249 ? -10.708 13.036 6.698 1.00 96.94 249 ALA A CA 1
ATOM 1991 C C . ALA A 1 249 ? -9.939 12.779 8.013 1.00 96.94 249 ALA A C 1
ATOM 1993 O O . ALA A 1 249 ? -10.202 13.457 9.004 1.00 96.94 249 ALA A O 1
ATOM 1994 N N . LEU A 1 250 ? -9.043 11.784 8.054 1.00 96.69 250 LEU A N 1
ATOM 1995 C CA . LEU A 1 250 ? -8.187 11.507 9.216 1.00 96.69 250 LEU A CA 1
ATOM 1996 C C . LEU A 1 250 ? -6.804 12.164 9.116 1.00 96.69 250 LEU A C 1
ATOM 1998 O O . LEU A 1 250 ? -6.031 12.081 10.067 1.00 96.69 250 LEU A O 1
ATOM 2002 N N . SER A 1 251 ? -6.487 12.805 7.992 1.00 96.56 251 SER A N 1
ATOM 2003 C CA . SER A 1 251 ? -5.244 13.549 7.823 1.00 96.56 251 SER A CA 1
ATOM 2004 C C . SER A 1 251 ? -5.333 14.933 8.468 1.00 96.56 251 SER A C 1
ATOM 2006 O O . SER A 1 251 ? -6.379 15.584 8.446 1.00 96.56 251 SER A O 1
ATOM 2008 N N . SER A 1 252 ? -4.207 15.435 8.982 1.00 95.75 252 SER A N 1
ATOM 2009 C CA . SER A 1 252 ? -4.074 16.844 9.384 1.00 95.75 252 SER A CA 1
ATOM 2010 C C . SER A 1 252 ? -4.166 17.809 8.195 1.00 95.75 252 SER A C 1
ATOM 2012 O O . SER A 1 252 ? -4.452 18.988 8.389 1.00 95.75 252 SER A O 1
ATOM 2014 N N . LEU A 1 253 ? -3.960 17.302 6.976 1.00 95.12 253 LEU A N 1
ATOM 2015 C CA . LEU A 1 253 ? -4.054 18.020 5.704 1.00 95.12 253 LEU A CA 1
ATOM 2016 C C . LEU A 1 253 ? -5.388 17.741 4.985 1.00 95.12 253 LEU A C 1
ATOM 2018 O O . LEU A 1 253 ? -5.476 17.835 3.761 1.00 95.12 253 LEU A O 1
ATOM 2022 N N . SER A 1 254 ? -6.431 17.360 5.732 1.00 96.62 254 SER A N 1
ATOM 2023 C CA . SER A 1 254 ? -7.762 17.067 5.188 1.00 96.62 254 SER A CA 1
ATOM 2024 C C . SER A 1 254 ? -8.254 18.182 4.254 1.00 96.62 254 SER A C 1
ATOM 2026 O O . SER A 1 254 ? -8.322 19.346 4.647 1.00 96.62 254 SER A O 1
ATOM 2028 N N . GLY A 1 255 ? -8.663 17.811 3.037 1.00 93.81 255 GLY A N 1
ATOM 2029 C CA . GLY A 1 255 ? -9.152 18.750 2.020 1.00 93.81 255 GLY A CA 1
ATOM 2030 C C . GLY A 1 255 ? -8.071 19.434 1.172 1.00 93.81 255 GLY A C 1
ATOM 2031 O O . GLY A 1 255 ? -8.414 20.297 0.367 1.00 93.81 255 GLY A O 1
ATOM 2032 N N . MET A 1 256 ? -6.796 19.062 1.327 1.00 95.38 256 MET A N 1
ATOM 2033 C CA . MET A 1 256 ? -5.711 19.446 0.413 1.00 95.38 256 MET A CA 1
ATOM 2034 C C . MET A 1 256 ? -6.008 19.014 -1.036 1.00 95.38 256 MET A C 1
ATOM 2036 O O . MET A 1 256 ? -6.591 17.952 -1.260 1.00 95.38 256 MET A O 1
ATOM 2040 N N . ASP A 1 257 ? -5.567 19.806 -2.021 1.00 94.38 257 ASP A N 1
ATOM 2041 C CA . ASP A 1 257 ? -5.563 19.383 -3.427 1.00 94.38 257 ASP A CA 1
ATOM 2042 C C . ASP A 1 257 ? -4.521 18.266 -3.624 1.00 94.38 257 ASP A C 1
ATOM 2044 O O . ASP A 1 257 ? -3.349 18.464 -3.284 1.00 94.38 257 ASP A O 1
ATOM 2048 N N . PRO A 1 258 ? -4.897 17.103 -4.188 1.00 94.69 258 PRO A N 1
ATOM 2049 C CA . PRO A 1 258 ? -3.954 16.033 -4.486 1.00 94.69 258 PRO A CA 1
ATOM 2050 C C . PRO A 1 258 ? -2.695 16.481 -5.245 1.00 94.69 258 PRO A C 1
ATOM 2052 O O . PRO A 1 258 ? -1.627 15.946 -4.960 1.00 94.69 258 PRO A O 1
ATOM 2055 N N . HIS A 1 259 ? -2.775 17.472 -6.146 1.00 91.00 259 HIS A N 1
ATOM 2056 C CA . HIS A 1 259 ? -1.610 17.982 -6.895 1.00 91.00 259 HIS A CA 1
ATOM 2057 C C . HIS A 1 259 ? -0.525 18.591 -5.996 1.00 91.00 259 HIS A C 1
ATOM 2059 O O . HIS A 1 259 ? 0.661 18.586 -6.342 1.00 91.00 259 HIS A O 1
ATOM 2065 N N . ASP A 1 260 ? -0.919 19.119 -4.838 1.00 91.31 260 ASP A N 1
ATOM 2066 C CA . ASP A 1 260 ? -0.001 19.767 -3.908 1.00 91.31 260 ASP A CA 1
ATOM 2067 C C . ASP A 1 260 ? 0.679 18.761 -2.973 1.00 91.31 260 ASP A C 1
ATOM 2069 O O . ASP A 1 260 ? 1.678 19.099 -2.330 1.00 91.31 260 ASP A O 1
ATOM 2073 N N . SER A 1 261 ? 0.215 17.507 -2.946 1.00 91.31 261 SER A N 1
ATOM 2074 C CA . SER A 1 261 ? 0.745 16.484 -2.049 1.00 91.31 261 SER A CA 1
ATOM 2075 C C . SER A 1 261 ? 2.206 16.130 -2.356 1.00 91.31 261 SER A C 1
ATOM 2077 O O . SER A 1 261 ? 2.627 16.044 -3.510 1.00 91.31 261 SER A O 1
ATOM 2079 N N . ASN A 1 262 ? 2.990 15.924 -1.296 1.00 89.50 262 ASN A N 1
ATOM 2080 C CA . ASN A 1 262 ? 4.323 15.310 -1.348 1.00 89.50 262 ASN A CA 1
ATOM 2081 C C . ASN A 1 262 ? 4.323 13.891 -0.748 1.00 89.50 262 ASN A C 1
ATOM 2083 O O . ASN A 1 262 ? 5.356 13.230 -0.742 1.00 89.50 262 ASN A O 1
ATOM 2087 N N . ASP A 1 263 ? 3.177 13.425 -0.241 1.00 91.31 263 ASP A N 1
ATOM 2088 C CA . ASP A 1 263 ? 3.055 12.161 0.498 1.00 91.31 263 ASP A CA 1
ATOM 2089 C C . ASP A 1 263 ? 2.645 10.987 -0.416 1.00 91.31 263 ASP A C 1
ATOM 2091 O O . ASP A 1 263 ? 2.507 9.846 0.030 1.00 91.31 263 ASP A O 1
ATOM 2095 N N . GLY A 1 264 ? 2.441 11.258 -1.710 1.00 90.56 264 GLY A N 1
ATOM 2096 C CA . GLY A 1 264 ? 1.942 10.310 -2.703 1.00 90.56 264 GLY A CA 1
ATOM 2097 C C . GLY A 1 264 ? 0.420 10.403 -2.904 1.00 90.56 264 GLY A C 1
ATOM 2098 O O . GLY A 1 264 ? -0.159 11.467 -2.688 1.00 90.56 264 GLY A O 1
ATOM 2099 N N . PRO A 1 265 ? -0.255 9.313 -3.327 1.00 94.44 265 PRO A N 1
ATOM 2100 C CA . PRO A 1 265 ? 0.252 7.939 -3.396 1.00 94.44 265 PRO A CA 1
ATOM 2101 C C . PRO A 1 265 ? 1.300 7.686 -4.492 1.00 94.44 265 PRO A C 1
ATOM 2103 O O . PRO A 1 265 ? 1.404 8.427 -5.471 1.00 94.44 265 PRO A O 1
ATOM 2106 N N . ILE A 1 266 ? 2.048 6.592 -4.337 1.00 95.00 266 ILE A N 1
ATOM 2107 C CA . ILE A 1 266 ? 3.012 6.085 -5.322 1.00 95.00 266 ILE A CA 1
ATOM 2108 C C . ILE A 1 266 ? 2.721 4.613 -5.652 1.00 95.00 266 ILE A C 1
ATOM 2110 O O . ILE A 1 266 ? 2.230 3.866 -4.806 1.00 95.00 266 ILE A O 1
ATOM 2114 N N . ILE A 1 267 ? 3.041 4.184 -6.873 1.00 95.25 267 ILE A N 1
ATOM 2115 C CA . ILE A 1 267 ? 2.953 2.786 -7.323 1.00 95.25 267 ILE A CA 1
ATOM 2116 C C . ILE A 1 267 ? 4.367 2.282 -7.617 1.00 95.25 267 ILE A C 1
ATOM 2118 O O . ILE A 1 267 ? 5.172 2.987 -8.213 1.00 95.25 267 ILE A O 1
ATOM 2122 N N . TRP A 1 268 ? 4.689 1.059 -7.208 1.00 96.06 268 TRP A N 1
ATOM 2123 C CA . TRP A 1 268 ? 5.959 0.402 -7.521 1.00 96.06 268 TRP A CA 1
ATOM 2124 C C . TRP A 1 268 ? 5.758 -1.113 -7.582 1.00 96.06 268 TRP A C 1
ATOM 2126 O O . TRP A 1 268 ? 4.755 -1.636 -7.096 1.00 96.06 268 TRP A O 1
ATOM 2136 N N . ALA A 1 269 ? 6.719 -1.832 -8.161 1.00 95.88 269 ALA A N 1
ATOM 2137 C CA . ALA A 1 269 ? 6.673 -3.290 -8.260 1.00 95.88 269 ALA A CA 1
ATOM 2138 C C . ALA A 1 269 ? 8.037 -3.907 -7.942 1.00 95.88 269 ALA A C 1
ATOM 2140 O O . ALA A 1 269 ? 9.092 -3.355 -8.267 1.00 95.88 269 ALA A O 1
ATOM 2141 N N . ARG A 1 270 ? 8.024 -5.076 -7.295 1.00 95.75 270 ARG A N 1
ATOM 2142 C CA . ARG A 1 270 ? 9.226 -5.816 -6.890 1.00 95.75 270 ARG A CA 1
ATOM 2143 C C . ARG A 1 270 ? 9.180 -7.223 -7.471 1.00 95.75 270 ARG A C 1
ATOM 2145 O O . ARG A 1 270 ? 8.140 -7.866 -7.456 1.00 95.75 270 ARG A O 1
ATOM 2152 N N . HIS A 1 271 ? 10.331 -7.704 -7.921 1.00 93.31 271 HIS A N 1
ATOM 2153 C CA . HIS A 1 271 ? 10.495 -8.990 -8.604 1.00 93.31 271 HIS A CA 1
ATOM 2154 C C . HIS A 1 271 ? 10.458 -10.230 -7.696 1.00 93.31 271 HIS A C 1
ATOM 2156 O O . HIS A 1 271 ? 10.548 -11.348 -8.196 1.00 93.31 271 HIS A O 1
ATOM 2162 N N . GLY A 1 272 ? 10.359 -10.049 -6.375 1.00 94.06 272 GLY A N 1
ATOM 2163 C CA . GLY A 1 272 ? 10.510 -11.117 -5.382 1.00 94.06 272 GLY A CA 1
ATOM 2164 C C . GLY A 1 272 ? 11.961 -11.587 -5.220 1.00 94.06 272 GLY A C 1
ATOM 2165 O O . GLY A 1 272 ? 12.799 -11.389 -6.104 1.00 94.06 272 GLY A O 1
ATOM 2166 N N . GLU A 1 273 ? 12.290 -12.162 -4.065 1.00 92.12 273 GLU A N 1
ATOM 2167 C CA . GLU A 1 273 ? 13.633 -12.690 -3.805 1.00 92.12 273 GLU A CA 1
ATOM 2168 C C . GLU A 1 273 ? 13.916 -13.913 -4.681 1.00 92.12 273 GLU A C 1
ATOM 2170 O O . GLU A 1 273 ? 13.080 -14.805 -4.818 1.00 92.12 273 GLU A O 1
ATOM 2175 N N . GLN A 1 274 ? 15.092 -13.941 -5.309 1.00 91.06 274 GLN A N 1
ATOM 2176 C CA . GLN A 1 274 ? 15.463 -14.999 -6.243 1.00 91.06 274 GLN A CA 1
ATOM 2177 C C . GLN A 1 274 ? 16.978 -15.082 -6.431 1.00 91.06 274 GLN A C 1
ATOM 2179 O O . GLN A 1 274 ? 17.689 -14.082 -6.323 1.00 91.06 274 GLN A O 1
ATOM 2184 N N . ALA A 1 275 ? 17.464 -16.276 -6.772 1.00 89.19 275 ALA A N 1
ATOM 2185 C CA . ALA A 1 275 ? 18.828 -16.459 -7.245 1.00 89.19 275 ALA A CA 1
ATOM 2186 C C . ALA A 1 275 ? 18.930 -16.012 -8.711 1.00 89.19 275 ALA A C 1
ATOM 2188 O O . ALA A 1 275 ? 18.217 -16.527 -9.577 1.00 89.19 275 ALA A O 1
ATOM 2189 N N . VAL A 1 276 ? 19.829 -15.069 -8.985 1.00 85.00 276 VAL A N 1
ATOM 2190 C CA . VAL A 1 276 ? 20.148 -14.607 -10.341 1.00 85.00 276 VAL A CA 1
ATOM 2191 C C . VAL A 1 276 ? 21.445 -15.294 -10.773 1.00 85.00 276 VAL A C 1
ATOM 2193 O O . VAL A 1 276 ? 22.435 -15.191 -10.045 1.00 85.00 276 VAL A O 1
ATOM 2196 N N . PRO A 1 277 ? 21.468 -16.028 -11.902 1.00 81.56 277 PRO A N 1
ATOM 2197 C CA . PRO A 1 277 ? 22.686 -16.673 -12.376 1.00 81.56 277 PRO A CA 1
ATOM 2198 C C . PRO A 1 277 ? 23.803 -15.648 -12.588 1.00 81.56 277 PRO A C 1
ATOM 2200 O O . PRO A 1 277 ? 23.649 -14.705 -13.358 1.00 81.56 277 PRO A O 1
ATOM 2203 N N . VAL A 1 278 ? 24.945 -15.850 -11.934 1.00 68.88 278 VAL A N 1
ATOM 2204 C CA . VAL A 1 278 ? 26.148 -15.028 -12.125 1.00 68.88 278 VAL A CA 1
ATOM 2205 C C . VAL A 1 278 ? 26.931 -15.595 -13.311 1.00 68.88 278 VAL A C 1
ATOM 2207 O O . VAL A 1 278 ? 28.015 -16.143 -13.145 1.00 68.88 278 VAL A O 1
ATOM 2210 N N . CYS A 1 279 ? 26.363 -15.561 -14.516 1.00 60.06 279 CYS A N 1
ATOM 2211 C CA . CYS A 1 279 ? 27.127 -15.917 -15.711 1.00 60.06 279 CYS A CA 1
ATOM 2212 C C . CYS A 1 279 ? 27.667 -14.643 -16.352 1.00 60.06 279 CYS A C 1
ATOM 2214 O O . CYS A 1 279 ? 26.913 -13.846 -16.901 1.00 60.06 279 CYS A O 1
ATOM 2216 N N . ALA A 1 280 ? 28.990 -14.475 -16.302 1.00 47.50 280 ALA A N 1
ATOM 2217 C CA . ALA A 1 280 ? 29.691 -13.491 -17.107 1.00 47.50 280 ALA A CA 1
ATOM 2218 C C . ALA A 1 280 ? 29.406 -13.780 -18.585 1.00 47.50 280 ALA A C 1
ATOM 2220 O O . ALA A 1 280 ? 29.948 -14.722 -19.160 1.00 47.50 280 ALA A O 1
ATOM 2221 N N . THR A 1 281 ? 28.560 -12.978 -19.225 1.00 48.28 281 THR A N 1
ATOM 2222 C CA . THR A 1 281 ? 28.498 -12.940 -20.686 1.00 48.28 281 THR A CA 1
ATOM 2223 C C . THR A 1 281 ? 29.735 -12.210 -21.199 1.00 48.28 281 THR A C 1
ATOM 2225 O O . THR A 1 281 ? 29.676 -11.065 -21.642 1.00 48.28 281 THR A O 1
ATOM 2228 N N . SER A 1 282 ? 30.887 -12.864 -21.122 1.00 47.66 282 SER A N 1
ATOM 2229 C CA . SER A 1 282 ? 32.021 -12.562 -21.977 1.00 47.66 282 SER A CA 1
ATOM 2230 C C . SER A 1 282 ? 32.358 -13.829 -22.760 1.00 47.66 282 SER A C 1
ATOM 2232 O O . SER A 1 282 ? 32.559 -14.898 -22.197 1.00 47.66 282 SER A O 1
ATOM 2234 N N . SER A 1 283 ? 32.407 -13.685 -24.086 1.00 45.53 283 SER A N 1
ATOM 2235 C CA . SER A 1 283 ? 32.817 -14.678 -25.093 1.00 45.53 283 SER A CA 1
ATOM 2236 C C . SER A 1 283 ? 31.812 -15.773 -25.490 1.00 45.53 283 SER A C 1
ATOM 2238 O O . SER A 1 283 ? 31.923 -16.916 -25.083 1.00 45.53 283 SER A O 1
ATOM 2240 N N . LEU A 1 284 ? 30.903 -15.454 -26.420 1.00 45.28 284 LEU A N 1
ATOM 2241 C CA . LEU A 1 284 ? 30.409 -16.422 -27.421 1.00 45.28 284 LEU A CA 1
ATOM 2242 C C . LEU A 1 284 ? 30.014 -15.738 -28.752 1.00 45.28 284 LEU A C 1
ATOM 2244 O O . LEU A 1 284 ? 29.100 -16.167 -29.446 1.00 45.28 284 LEU A O 1
ATOM 2248 N N . SER A 1 285 ? 30.711 -14.660 -29.138 1.00 42.69 285 SER A N 1
ATOM 2249 C CA . SER A 1 285 ? 30.489 -13.972 -30.428 1.00 42.69 285 SER A CA 1
ATOM 2250 C C . SER A 1 285 ? 31.763 -13.726 -31.248 1.00 42.69 285 SER A C 1
ATOM 2252 O O . SER A 1 285 ? 31.808 -12.815 -32.070 1.00 42.69 285 SER A O 1
ATOM 2254 N N . LYS A 1 286 ? 32.803 -14.548 -31.065 1.00 43.75 286 LYS A N 1
ATOM 2255 C CA . LYS A 1 286 ? 33.936 -14.641 -32.004 1.00 43.75 286 LYS A CA 1
ATOM 2256 C C . LYS A 1 286 ? 34.245 -16.103 -32.325 1.00 43.75 286 LYS A C 1
ATOM 2258 O O . LYS A 1 286 ? 35.276 -16.630 -31.938 1.00 43.75 286 LYS A O 1
ATOM 2263 N N . MET A 1 287 ? 33.311 -16.751 -33.010 1.00 42.50 287 MET A N 1
ATOM 2264 C CA . MET A 1 287 ? 33.601 -17.875 -33.903 1.00 42.50 287 MET A CA 1
ATOM 2265 C C . MET A 1 287 ? 32.630 -17.784 -35.083 1.00 42.50 287 MET A C 1
ATOM 2267 O O . MET A 1 287 ? 31.578 -18.419 -35.098 1.00 42.50 287 MET A O 1
ATOM 2271 N N . ARG A 1 288 ? 32.970 -16.905 -36.025 1.00 36.56 288 ARG A N 1
ATOM 2272 C CA . ARG A 1 288 ? 32.644 -16.995 -37.449 1.00 36.56 288 ARG A CA 1
ATOM 2273 C C . ARG A 1 288 ? 33.813 -16.404 -38.216 1.00 36.56 288 ARG A C 1
ATOM 2275 O O . ARG A 1 288 ? 34.342 -15.380 -37.727 1.00 36.56 288 ARG A O 1
#

Foldseek 3Di:
DDDDDDDDDDDPPPPVVVVVVVVPPDDDDDDDDDDDDDDDDDDDDDDDDDDDDDDPPDDPDAADDPVVVVVVVVVPDPDPDDDDPDLCVQWHWHQDPPPRAIEIEGEVVVLVPDDPVSNLVSLVVLVCLQQDWDDDPPDPDTDTRHPYYYHHCLCVLPPPVLVVCCVPPVQFWWWWDQPVGPPDIDIDGSVVVSVQQVVQDDDQFGNGTKTPKEFCLDDDDPHGYHPDPPVVVSQCVRSNSQQVDCCHVVHPNPPDRSNPDPPGDIDIGDRDDDDDDPDPPDDDPPDD

Radius of gyration: 26.55 Å; Cα contacts (8 Å, |Δi|>4): 299; chains: 1; bounding box: 60×90×72 Å

Solvent-accessible surface area (backbone atoms only — not comparable to full-atom values): 18503 Å² total; per-residue (Å²): 137,88,84,87,80,87,79,82,86,76,77,78,74,64,63,63,60,56,58,57,62,68,71,69,76,80,83,83,84,88,83,84,87,82,89,85,86,84,82,88,86,86,87,84,88,82,89,80,82,88,85,83,89,85,87,90,84,86,80,95,75,87,79,61,55,68,65,62,53,52,55,47,65,70,52,76,69,90,66,82,72,77,82,76,88,47,78,65,79,59,54,42,64,37,72,42,84,90,79,72,44,31,35,40,34,33,47,37,80,65,54,66,74,47,52,75,68,56,42,55,53,36,40,54,51,49,50,57,59,47,69,32,63,42,76,52,94,96,48,95,64,68,41,65,62,36,78,46,75,45,61,46,68,60,64,74,81,57,71,67,59,62,64,50,43,24,72,77,40,38,77,44,61,40,44,30,28,53,80,90,38,85,88,46,79,46,79,46,33,34,31,60,52,42,52,51,39,61,72,36,48,56,96,90,31,30,79,47,45,36,42,50,68,26,25,44,33,36,63,64,90,91,51,36,51,43,68,39,70,67,59,50,52,56,48,49,68,35,77,59,50,36,35,67,37,72,38,10,80,72,31,98,46,48,75,51,61,58,71,76,50,87,84,46,60,65,50,67,47,76,32,61,94,75,91,74,85,89,70,79,93,70,86,91,83,85,87,129

Organism: Opisthorchis viverrini (NCBI:txid6198)

Sequence (288 aa):
MACRQSVEFKSSTSCLSTLQKFMETKSSVDTNTSNGVGPDHSHLTSKFSRKRHSAECASAKYGHDPLRHLIQSFARSKVPRSPLRHLSDLMYVEHYENGGGYALHSYADELAHLNKVELELFTKKYFRTLFTERRKRGIHVPFSYYCIGVVHGAAKRIPELLSYLSVMYPELKVNTNPLERKNASESTSISRYSEDVFKAYTRGIFRFGPLHAISIVGTKGEERGCFSNDLLRMIESDPFLRLVTPWGALSSLSGMDPHDSNDGPIIWARHGEQAVPVCATSSLSKMR